Protein AF-A0A9R1PLP0-F1 (afdb_monomer_lite)

Foldseek 3Di:
DAPLDADDPDDPVRVVRDQWDWDWDDALPDTDDIDIDGNPDDPVSVVVNVVVHSVVNNVVNVVVVVVCVVDNDDDPPPDPPAQDPVLLVLLCVQCVVQLLVLLPDPDDPSSVVSLVVSLVVQLCCQAPVFDDDPVPPPDDDDDDDDDDDDDDDDDDDDDDDDDDDDPPPDPDPPDPPRPRDDSVNSNVSNVVSSVVSNVVVVCVVVVVVVVVVVVVVVPVVDPDDCPPPVVVVVVVVVVVPD

Organism: Triticum turgidum subsp. durum (NCBI:txid4567)

InterPro domains:
  IPR012162 Polyribonucleotide nucleotidyltransferase [PTHR11252] (1-205)
  IPR015847 Exoribonuclease, phosphorolytic domain 2 [PF03725] (2-54)
  IPR027408 PNPase/RNase PH domain superfamily [G3DSA:3.30.230.70] (1-75)
  IPR036345 Exoribonuclease, PH domain 2 superfamily [SSF55666] (2-76)
  IPR036456 Polyribonucleotide nucleotidyltransferase, RNA-binding domain superfamily [SSF46915] (84-143)

pLDDT: mean 73.57, std 23.42, range [30.56, 97.56]

Sequence (242 aa):
MINDHFVVNPTTEQMEDSELDLMMAGTDSAILMIEGFCDFLTEEKLLQAVETGQVAIREICKAIDVLVQTCGKKKMVEAINLPPAELYRHVEDISGHELVKALQIKEKIPRRKALSALEEKVIMILSEQGYVSKDELSGPIENLADIVEEEDEDEVIEDGEVDEGDVHIKPVSRKPHHQLFSEVDVKLVFKEVSSKYLRRRIVEVNVIARMLRYIYYSICWVGSFHLHIAFQFATSQFYSGL

Structure (mmCIF, N/CA/C/O backbone):
data_AF-A0A9R1PLP0-F1
#
_entry.id   AF-A0A9R1PLP0-F1
#
loop_
_atom_site.group_PDB
_atom_site.id
_atom_site.type_symbol
_atom_site.label_atom_id
_atom_site.label_alt_id
_atom_site.label_comp_id
_atom_site.label_asym_id
_atom_site.label_entity_id
_atom_site.label_seq_id
_atom_site.pdbx_PDB_ins_code
_atom_site.Cartn_x
_atom_site.Cartn_y
_atom_site.Cartn_z
_atom_site.occupancy
_atom_site.B_iso_or_equiv
_atom_site.auth_seq_id
_atom_site.auth_comp_id
_atom_site.auth_asym_id
_atom_site.auth_atom_id
_atom_site.pdbx_PDB_model_num
ATOM 1 N N . MET A 1 1 ? -9.632 0.232 22.404 1.00 91.00 1 MET A N 1
ATOM 2 C CA . MET A 1 1 ? -10.313 -0.898 23.074 1.00 91.00 1 MET A CA 1
ATOM 3 C C . MET A 1 1 ? -10.561 -0.469 24.502 1.00 91.00 1 MET A C 1
ATOM 5 O O . MET A 1 1 ? -9.609 -0.070 25.149 1.00 91.00 1 MET A O 1
ATOM 9 N N . ILE A 1 2 ? -11.810 -0.485 24.957 1.00 93.75 2 ILE A N 1
ATOM 10 C CA . ILE A 1 2 ? -12.205 0.050 26.267 1.00 93.75 2 ILE A CA 1
ATOM 11 C C . ILE A 1 2 ? -12.997 -1.047 26.965 1.00 93.75 2 ILE A C 1
ATOM 13 O O . ILE A 1 2 ? -13.955 -1.550 26.378 1.00 93.75 2 ILE A O 1
ATOM 17 N N . ASN A 1 3 ? -12.602 -1.442 28.177 1.00 91.06 3 ASN A N 1
ATOM 18 C CA . ASN A 1 3 ? -13.241 -2.535 28.925 1.00 91.06 3 ASN A CA 1
ATOM 19 C C . ASN A 1 3 ? -13.402 -3.827 28.091 1.00 91.06 3 ASN A C 1
ATOM 21 O O . ASN A 1 3 ? -14.492 -4.391 28.022 1.00 91.06 3 ASN A O 1
ATOM 25 N N . ASP A 1 4 ? -12.338 -4.266 27.405 1.00 90.56 4 ASP A N 1
ATOM 26 C CA . ASP A 1 4 ? -12.349 -5.438 26.506 1.00 90.56 4 ASP A CA 1
ATOM 27 C C . ASP A 1 4 ? -13.338 -5.358 25.324 1.00 90.56 4 ASP A C 1
ATOM 29 O O . ASP A 1 4 ? -13.709 -6.369 24.719 1.00 90.56 4 ASP A O 1
ATOM 33 N N . HIS A 1 5 ? -13.764 -4.151 24.944 1.00 93.56 5 HIS A N 1
ATOM 34 C CA . HIS A 1 5 ? -14.630 -3.929 23.789 1.00 93.56 5 HIS A CA 1
ATOM 35 C C . HIS A 1 5 ? -13.946 -3.082 22.713 1.00 93.56 5 HIS A C 1
ATOM 37 O O . HIS A 1 5 ? -13.321 -2.048 22.981 1.00 93.56 5 HIS A O 1
ATOM 43 N N . PHE A 1 6 ? -14.066 -3.529 21.460 1.00 95.56 6 PHE A N 1
ATOM 44 C CA . PHE A 1 6 ? -13.591 -2.791 20.295 1.00 95.56 6 PHE A CA 1
ATOM 45 C C . PHE A 1 6 ? -14.594 -1.695 19.938 1.00 95.56 6 PHE A C 1
ATOM 47 O O . PHE A 1 6 ? -15.759 -1.970 19.655 1.00 95.56 6 PHE A O 1
ATOM 54 N N . VAL A 1 7 ? -14.129 -0.448 19.947 1.00 96.12 7 VAL A N 1
ATOM 55 C CA . VAL A 1 7 ? -14.920 0.729 19.581 1.00 96.12 7 VAL A CA 1
ATOM 56 C C . VAL A 1 7 ? -14.369 1.267 18.268 1.00 96.12 7 VAL A C 1
ATOM 58 O O . VAL A 1 7 ? -13.182 1.568 18.173 1.00 96.12 7 VAL A O 1
ATOM 61 N N . VAL A 1 8 ? -15.224 1.353 17.248 1.00 95.88 8 VAL A N 1
ATOM 62 C CA . VAL A 1 8 ? -14.873 1.902 15.932 1.00 95.88 8 VAL A CA 1
ATOM 63 C C . VAL A 1 8 ? -15.070 3.414 15.955 1.00 95.88 8 VAL A C 1
ATOM 65 O O . VAL A 1 8 ? -16.126 3.879 16.374 1.00 95.88 8 VAL A O 1
ATOM 68 N N . ASN A 1 9 ? -14.080 4.161 15.457 1.00 95.44 9 ASN A N 1
ATOM 69 C CA . ASN A 1 9 ? -14.064 5.630 15.451 1.00 95.44 9 ASN A CA 1
ATOM 70 C C . ASN A 1 9 ? -14.401 6.236 16.834 1.00 95.44 9 ASN A C 1
ATOM 72 O O . ASN A 1 9 ? -15.377 6.984 16.946 1.00 95.44 9 ASN A O 1
ATOM 76 N N . PRO A 1 10 ? -13.635 5.889 17.889 1.00 96.31 10 PRO A N 1
ATOM 77 C CA . PRO A 1 10 ? -13.872 6.393 19.240 1.00 96.31 10 PRO A CA 1
ATOM 78 C C . PRO A 1 10 ? -13.718 7.918 19.315 1.00 96.31 10 PRO A C 1
ATOM 80 O O . PRO A 1 10 ? -12.978 8.531 18.543 1.00 96.31 10 PRO A O 1
ATOM 83 N N . THR A 1 11 ? -14.412 8.542 20.265 1.00 96.75 11 THR A N 1
ATOM 84 C CA . THR A 1 11 ? -14.234 9.967 20.580 1.00 96.75 11 THR A CA 1
ATOM 85 C C . THR A 1 11 ? -12.918 10.213 21.320 1.00 96.75 11 THR A C 1
ATOM 87 O O . THR A 1 11 ? -12.299 9.287 21.840 1.00 96.75 11 THR A O 1
ATOM 90 N N . THR A 1 12 ? -12.495 11.477 21.420 1.00 95.25 12 THR A N 1
ATOM 91 C CA . THR A 1 12 ? -11.293 11.845 22.186 1.00 95.25 12 THR A CA 1
ATOM 92 C C . THR A 1 12 ? -11.382 11.402 23.647 1.00 95.25 12 THR A C 1
ATOM 94 O O . THR A 1 12 ? -10.425 10.832 24.147 1.00 95.25 12 THR A O 1
ATOM 97 N N . GLU A 1 13 ? -12.539 11.573 24.293 1.00 95.50 13 GLU A N 1
ATOM 98 C CA . GLU A 1 13 ? -12.765 11.119 25.676 1.00 95.50 13 GLU A CA 1
ATOM 99 C C . GLU A 1 13 ? -12.653 9.591 25.800 1.00 95.50 13 GLU A C 1
ATOM 101 O O . GLU A 1 13 ? -12.020 9.080 26.711 1.00 95.50 13 GLU A O 1
ATOM 106 N N . GLN A 1 14 ? -13.206 8.843 24.841 1.00 95.19 14 GLN A N 1
ATOM 107 C CA . GLN A 1 14 ? -13.103 7.380 24.813 1.00 95.19 14 GLN A CA 1
ATOM 108 C C . GLN A 1 14 ? -11.662 6.891 24.617 1.00 95.19 14 GLN A C 1
ATOM 110 O O . GLN A 1 14 ? -11.302 5.817 25.093 1.00 95.19 14 GLN A O 1
ATOM 115 N N . MET A 1 15 ? -10.837 7.661 23.907 1.00 94.50 15 MET A N 1
ATOM 116 C CA . MET A 1 15 ? -9.436 7.319 23.680 1.00 94.50 15 MET A CA 1
ATOM 117 C C . MET A 1 15 ? -8.569 7.446 24.935 1.00 94.50 15 MET A C 1
ATOM 119 O O . MET A 1 15 ? -7.556 6.757 25.008 1.00 94.50 15 MET A O 1
ATOM 123 N N . GLU A 1 16 ? -8.961 8.258 25.923 1.00 93.50 16 GLU A N 1
ATOM 124 C CA . GLU A 1 16 ? -8.223 8.398 27.190 1.00 93.50 16 GLU A CA 1
ATOM 125 C C . GLU A 1 16 ? -8.211 7.093 28.003 1.00 93.50 16 GLU A C 1
ATOM 127 O O . GLU A 1 16 ? -7.204 6.771 28.629 1.00 93.50 16 GLU A O 1
ATOM 132 N N . ASP A 1 17 ? -9.291 6.311 27.918 1.00 94.06 17 ASP A N 1
ATOM 133 C CA . ASP A 1 17 ? -9.443 5.008 28.583 1.00 94.06 17 ASP A CA 1
ATOM 134 C C . ASP A 1 17 ? -9.118 3.818 27.653 1.00 94.06 17 ASP A C 1
ATOM 136 O O . ASP A 1 17 ? -9.439 2.664 27.955 1.00 94.06 17 ASP A O 1
ATOM 140 N N . SER A 1 18 ? -8.547 4.076 26.471 1.00 95.75 18 SER A N 1
ATOM 141 C CA . SER A 1 18 ? -8.345 3.056 25.444 1.00 95.75 18 SER A CA 1
ATOM 142 C C . SER A 1 18 ? -6.980 2.377 25.547 1.00 95.75 18 SER A C 1
ATOM 144 O O . SER A 1 18 ? -5.941 3.013 25.425 1.00 95.75 18 SER A O 1
ATOM 146 N N . GLU A 1 19 ? -6.976 1.047 25.612 1.00 95.81 19 GLU A N 1
ATOM 147 C CA . GLU A 1 19 ? -5.757 0.217 25.556 1.00 95.81 19 GLU A CA 1
ATOM 148 C C . GLU A 1 19 ? -5.253 -0.024 24.114 1.00 95.81 19 GLU A C 1
ATOM 150 O O . GLU A 1 19 ? -4.254 -0.711 23.889 1.00 95.81 19 GLU A O 1
ATOM 155 N N . LEU A 1 20 ? -5.974 0.488 23.109 1.00 96.31 20 LEU A N 1
ATOM 156 C CA . LEU A 1 20 ? -5.666 0.297 21.689 1.00 96.31 20 LEU A CA 1
ATOM 157 C C . LEU A 1 20 ? -6.019 1.542 20.881 1.00 96.31 20 LEU A C 1
ATOM 159 O O . LEU A 1 20 ? -7.198 1.892 20.781 1.00 96.31 20 LEU A O 1
ATOM 163 N N . ASP A 1 21 ? -5.009 2.123 20.244 1.00 96.38 21 ASP A N 1
ATOM 164 C CA . ASP A 1 21 ? -5.133 3.129 19.195 1.00 96.38 21 ASP A CA 1
ATOM 165 C C . ASP A 1 21 ? -4.718 2.499 17.864 1.00 96.38 21 ASP A C 1
ATOM 167 O O . ASP A 1 21 ? -3.559 2.127 17.682 1.00 96.38 21 ASP A O 1
ATOM 171 N N . LEU A 1 22 ? -5.673 2.307 16.955 1.00 95.81 22 LEU A N 1
ATOM 172 C CA . LEU A 1 22 ? -5.446 1.611 15.694 1.00 95.81 22 LEU A CA 1
ATOM 173 C C . LEU A 1 22 ? -6.123 2.353 14.546 1.00 95.81 22 LEU A C 1
ATOM 175 O O . LEU A 1 22 ? -7.349 2.406 14.448 1.00 95.81 22 LEU A O 1
ATOM 179 N N . MET A 1 23 ? -5.306 2.865 13.635 1.00 95.94 23 MET A N 1
ATOM 180 C CA . MET A 1 23 ? -5.724 3.454 12.377 1.00 95.94 23 MET A CA 1
ATOM 181 C C . MET A 1 23 ? -5.546 2.438 11.252 1.00 95.94 23 MET A C 1
ATOM 183 O O . MET A 1 23 ? -4.482 1.844 11.083 1.00 95.94 23 MET A O 1
ATOM 187 N N . MET A 1 24 ? -6.588 2.255 10.445 1.00 95.38 24 MET A N 1
ATOM 188 C CA . MET A 1 24 ? -6.574 1.313 9.331 1.00 95.38 24 MET A CA 1
ATOM 189 C C . MET A 1 24 ? -7.129 1.948 8.062 1.00 95.38 24 MET A C 1
ATOM 191 O O . MET A 1 24 ? -8.077 2.731 8.105 1.00 95.38 24 MET A O 1
ATOM 195 N N . ALA A 1 25 ? -6.566 1.567 6.918 1.00 95.56 25 ALA A N 1
ATOM 196 C CA . ALA A 1 25 ? -7.096 1.906 5.604 1.00 95.56 25 ALA A CA 1
ATOM 197 C C . ALA A 1 25 ? -7.106 0.671 4.702 1.00 95.56 25 ALA A C 1
ATOM 199 O O . ALA A 1 25 ? -6.195 -0.160 4.745 1.00 95.56 25 ALA A O 1
ATOM 200 N N . GLY A 1 26 ? -8.131 0.555 3.861 1.00 95.56 26 GLY A N 1
ATOM 201 C CA . GLY A 1 26 ? -8.351 -0.634 3.049 1.00 95.56 26 GLY A CA 1
ATOM 202 C C . GLY A 1 26 ? -9.382 -0.438 1.945 1.00 95.56 26 GLY A C 1
ATOM 203 O O . GLY A 1 26 ? -9.976 0.629 1.798 1.00 95.56 26 GLY A O 1
ATOM 204 N N . THR A 1 27 ? -9.576 -1.496 1.169 1.00 95.00 27 THR A N 1
ATOM 205 C CA . THR A 1 27 ? -10.712 -1.687 0.266 1.00 95.00 27 THR A CA 1
ATOM 206 C C . THR A 1 27 ? -11.782 -2.544 0.951 1.00 95.00 27 THR A C 1
ATOM 208 O O . THR A 1 27 ? -11.618 -2.999 2.084 1.00 95.00 27 THR A O 1
ATOM 211 N N . ASP A 1 28 ? -12.873 -2.836 0.244 1.00 93.25 28 ASP A N 1
ATOM 212 C CA . ASP A 1 28 ? -13.923 -3.763 0.689 1.00 93.25 28 ASP A CA 1
ATOM 213 C C . ASP A 1 28 ? -13.414 -5.183 1.034 1.00 93.25 28 ASP A C 1
ATOM 215 O O . ASP A 1 28 ? -14.031 -5.919 1.820 1.00 93.25 28 ASP A O 1
ATOM 219 N N . SER A 1 29 ? -12.275 -5.553 0.451 1.00 92.12 29 SER A N 1
ATOM 220 C CA . SER A 1 29 ? -11.732 -6.906 0.376 1.00 92.12 29 SER A CA 1
ATOM 221 C C . SER A 1 29 ? -10.337 -7.042 0.979 1.00 92.12 29 SER A C 1
ATOM 223 O O . SER A 1 29 ? -9.973 -8.151 1.365 1.00 92.12 29 SER A O 1
ATOM 225 N N . ALA A 1 30 ? -9.564 -5.959 1.089 1.00 93.50 30 ALA A N 1
ATOM 226 C CA . ALA A 1 30 ? -8.183 -6.019 1.552 1.00 93.50 30 ALA A CA 1
ATOM 227 C C . ALA A 1 30 ? -7.805 -4.833 2.442 1.00 93.50 30 ALA A C 1
ATOM 229 O O . ALA A 1 30 ? -8.172 -3.690 2.176 1.00 93.50 30 ALA A O 1
ATOM 230 N N . ILE A 1 31 ? -6.986 -5.107 3.453 1.00 94.00 31 ILE A N 1
ATOM 231 C CA . ILE A 1 31 ? -6.337 -4.072 4.258 1.00 94.00 31 ILE A CA 1
ATOM 232 C C . ILE A 1 31 ? -5.085 -3.604 3.515 1.00 94.00 31 ILE A C 1
ATOM 234 O O . ILE A 1 31 ? -4.296 -4.421 3.041 1.00 94.00 31 ILE A O 1
ATOM 238 N N . LEU A 1 32 ? -4.910 -2.289 3.410 1.00 94.69 32 LEU A N 1
ATOM 239 C CA . LEU A 1 32 ? -3.787 -1.661 2.711 1.00 94.69 32 LEU A CA 1
ATOM 240 C C . LEU A 1 32 ? -2.768 -1.051 3.678 1.00 94.69 32 LEU A C 1
ATOM 242 O O . LEU A 1 32 ? -1.575 -1.055 3.384 1.00 94.69 32 LEU A O 1
ATOM 246 N N . MET A 1 33 ? -3.226 -0.522 4.813 1.00 95.81 33 MET A N 1
ATOM 247 C CA . MET A 1 33 ? -2.384 0.133 5.812 1.00 95.81 33 MET A CA 1
ATOM 248 C C . MET A 1 33 ? -2.959 -0.074 7.213 1.00 95.81 33 MET A C 1
ATOM 250 O O . MET A 1 33 ? -4.179 -0.056 7.393 1.00 95.81 33 MET A O 1
ATOM 254 N N . ILE A 1 34 ? -2.063 -0.270 8.178 1.00 95.19 34 ILE A N 1
ATOM 255 C CA . ILE A 1 34 ? -2.349 -0.313 9.609 1.00 95.19 34 ILE A CA 1
ATOM 256 C C . ILE A 1 34 ? -1.244 0.485 10.305 1.00 95.19 34 ILE A C 1
ATOM 258 O O . ILE A 1 34 ? -0.069 0.227 10.050 1.00 95.19 34 ILE A O 1
ATOM 262 N N . GLU A 1 35 ? -1.622 1.413 11.174 1.00 95.12 35 GLU A N 1
ATOM 263 C CA . GLU A 1 35 ? -0.731 2.181 12.045 1.00 95.12 35 GLU A CA 1
ATOM 264 C C . GLU A 1 35 ? -1.374 2.241 13.431 1.00 95.12 35 GLU A C 1
ATOM 266 O O . GLU A 1 35 ? -2.591 2.387 13.533 1.00 95.12 35 GLU A O 1
ATOM 271 N N . GLY A 1 36 ? -0.601 2.119 14.505 1.00 92.44 36 GLY A N 1
ATOM 272 C CA . GLY A 1 36 ? -1.192 2.171 15.836 1.00 92.44 36 GLY A CA 1
ATOM 273 C C . GLY A 1 36 ? -0.245 1.843 16.976 1.00 92.44 36 GLY A C 1
ATOM 274 O O . GLY A 1 36 ? 0.897 1.428 16.776 1.00 92.44 36 GLY A O 1
ATOM 275 N N . PHE A 1 37 ? -0.769 2.010 18.184 1.00 92.75 37 PHE A N 1
ATOM 276 C CA . PHE A 1 37 ? -0.136 1.653 19.444 1.00 92.75 37 PHE A CA 1
ATOM 277 C C . PHE A 1 37 ? -1.121 0.864 20.315 1.00 92.75 37 PHE A C 1
ATOM 279 O O . PHE A 1 37 ? -2.333 1.074 20.266 1.00 92.75 37 PHE A O 1
ATOM 286 N N . CYS A 1 38 ? -0.607 -0.056 21.126 1.00 94.38 38 CYS A N 1
ATOM 287 C CA . CYS A 1 38 ? -1.415 -0.827 22.062 1.00 94.38 38 CYS A CA 1
ATOM 288 C C . CYS A 1 38 ? -0.656 -1.100 23.359 1.00 94.38 38 CYS A C 1
ATOM 290 O O . CYS A 1 38 ? 0.556 -1.335 23.331 1.00 94.38 38 CYS A O 1
ATOM 292 N N . ASP A 1 39 ? -1.382 -1.178 24.470 1.00 93.06 39 ASP A N 1
ATOM 293 C CA . ASP A 1 39 ? -0.815 -1.526 25.773 1.00 93.06 39 ASP A CA 1
ATOM 294 C C . ASP A 1 39 ? -0.740 -3.049 25.952 1.00 93.06 39 ASP A C 1
ATOM 296 O O . ASP A 1 39 ? -1.643 -3.691 26.480 1.00 93.06 39 ASP A O 1
ATOM 300 N N . PHE A 1 40 ? 0.362 -3.644 25.475 1.00 92.31 40 PHE A N 1
ATOM 301 C CA . PHE A 1 40 ? 0.713 -5.064 25.667 1.00 92.31 40 PHE A CA 1
ATOM 302 C C . PHE A 1 40 ? -0.429 -6.064 25.389 1.00 92.31 40 PHE A C 1
ATOM 304 O O . PHE A 1 40 ? -0.591 -7.065 26.092 1.00 92.31 40 PHE A O 1
ATOM 311 N N . LEU A 1 41 ? -1.210 -5.820 24.335 1.00 93.19 41 LEU A N 1
ATOM 312 C CA . LEU A 1 41 ? -2.286 -6.720 23.922 1.00 93.19 41 LEU A CA 1
ATOM 313 C C . LEU A 1 41 ? -1.746 -8.020 23.315 1.00 93.19 41 LEU A C 1
ATOM 315 O O . LEU A 1 41 ? -0.667 -8.052 22.720 1.00 93.19 41 LEU A O 1
ATOM 319 N N . THR A 1 42 ? -2.517 -9.104 23.444 1.00 95.44 42 THR A N 1
ATOM 320 C CA . THR A 1 42 ? -2.174 -10.380 22.802 1.00 95.44 42 THR A CA 1
ATOM 321 C C . THR A 1 42 ? -2.371 -10.302 21.287 1.00 95.44 42 THR A C 1
ATOM 323 O O . THR A 1 42 ? -3.160 -9.494 20.786 1.00 95.44 42 THR A O 1
ATOM 326 N N . GLU A 1 43 ? -1.675 -11.167 20.546 1.00 94.19 43 GLU A N 1
ATOM 327 C CA . GLU A 1 43 ? -1.791 -11.240 19.085 1.00 94.19 43 GLU A CA 1
ATOM 328 C C . GLU A 1 43 ? -3.235 -11.531 18.649 1.00 94.19 43 GLU A C 1
ATOM 330 O O . GLU A 1 43 ? -3.728 -10.936 17.693 1.00 94.19 43 GLU A O 1
ATOM 335 N N . GLU A 1 44 ? -3.958 -12.368 19.399 1.00 95.31 44 GLU A N 1
ATOM 336 C CA . GLU A 1 44 ? -5.357 -12.692 19.119 1.00 95.31 44 GLU A CA 1
ATOM 337 C C . GLU A 1 44 ? -6.268 -11.465 19.244 1.00 95.31 44 GLU A C 1
ATOM 339 O O . GLU A 1 44 ? -7.128 -11.256 18.387 1.00 95.31 44 GLU A O 1
ATOM 344 N N . LYS A 1 45 ? -6.072 -10.624 20.271 1.00 94.25 45 LYS A N 1
ATOM 345 C CA . LYS A 1 45 ? -6.849 -9.385 20.438 1.00 94.25 45 LYS A CA 1
ATOM 346 C C . LYS A 1 45 ? -6.562 -8.389 19.316 1.00 94.25 45 LYS A C 1
ATOM 348 O O . LYS A 1 45 ? -7.487 -7.756 18.811 1.00 94.25 45 LYS A O 1
ATOM 353 N N . LEU A 1 46 ? -5.301 -8.266 18.899 1.00 94.69 46 LEU A N 1
ATOM 354 C CA . LEU A 1 46 ? -4.931 -7.413 17.767 1.00 94.69 46 LEU A CA 1
ATOM 355 C C . LEU A 1 46 ? -5.560 -7.908 16.461 1.00 94.69 46 LEU A C 1
ATOM 357 O O . LEU A 1 46 ? -6.100 -7.103 15.706 1.00 94.69 46 LEU A O 1
ATOM 361 N N . LEU A 1 47 ? -5.561 -9.220 16.214 1.00 95.50 47 LEU A N 1
ATOM 362 C CA . LEU A 1 47 ? -6.195 -9.792 15.027 1.00 95.50 47 LEU A CA 1
ATOM 363 C C . LEU A 1 47 ? -7.708 -9.522 15.008 1.00 95.50 47 LEU A C 1
ATOM 365 O O . LEU A 1 47 ? -8.240 -9.085 13.991 1.00 95.50 47 LEU A O 1
ATOM 369 N N . GLN A 1 48 ? -8.387 -9.687 16.145 1.00 95.94 48 GLN A N 1
ATOM 370 C CA . GLN A 1 48 ? -9.812 -9.363 16.280 1.00 95.94 48 GLN A CA 1
ATOM 371 C C . GLN A 1 48 ? -10.105 -7.871 16.067 1.00 95.94 48 GLN A C 1
ATOM 373 O O . GLN A 1 48 ? -11.112 -7.517 15.445 1.00 95.94 48 GLN A O 1
ATOM 378 N N . ALA A 1 49 ? -9.228 -6.983 16.545 1.00 96.00 49 ALA A N 1
ATOM 379 C CA . ALA A 1 49 ? -9.349 -5.549 16.295 1.00 96.00 49 ALA A CA 1
ATOM 380 C C . ALA A 1 49 ? -9.258 -5.234 14.796 1.00 96.00 49 ALA A C 1
ATOM 382 O O . ALA A 1 49 ? -10.067 -4.472 14.268 1.00 96.00 49 ALA A O 1
ATOM 383 N N . VAL A 1 50 ? -8.309 -5.870 14.106 1.00 96.31 50 VAL A N 1
A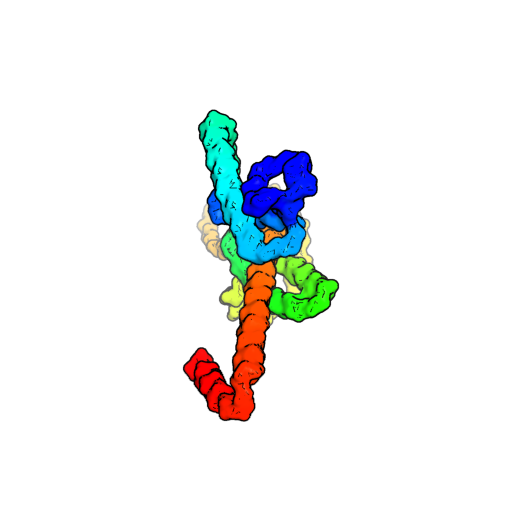TOM 384 C CA . VAL A 1 50 ? -8.110 -5.735 12.660 1.00 96.31 50 VAL A CA 1
ATOM 385 C C . VAL A 1 50 ? -9.322 -6.251 11.879 1.00 96.31 50 VAL A C 1
ATOM 387 O O . VAL A 1 50 ? -9.794 -5.588 10.955 1.00 96.31 50 VAL A O 1
ATOM 390 N N . GLU A 1 51 ? -9.885 -7.395 12.268 1.00 95.56 51 GLU A N 1
ATOM 391 C CA . GLU A 1 51 ? -11.113 -7.929 11.667 1.00 95.56 51 GLU A CA 1
ATOM 392 C C . GLU A 1 51 ? -12.303 -6.980 11.861 1.00 95.56 51 GLU A C 1
ATOM 394 O O . GLU A 1 51 ? -13.025 -6.683 10.905 1.00 95.56 51 GLU A O 1
ATOM 399 N N . THR A 1 52 ? -12.465 -6.443 13.074 1.00 96.12 52 THR A N 1
ATOM 400 C CA . THR A 1 52 ? -13.513 -5.464 13.402 1.00 96.12 52 THR A CA 1
ATOM 401 C C . THR A 1 52 ? -13.357 -4.188 12.571 1.00 96.12 52 THR A C 1
ATOM 403 O O . THR A 1 52 ? -14.326 -3.699 11.985 1.00 96.12 52 THR A O 1
ATOM 406 N N . GLY A 1 53 ? -12.127 -3.680 12.443 1.00 96.44 53 GLY A N 1
ATOM 407 C CA . GLY A 1 53 ? -11.808 -2.527 11.602 1.00 96.44 53 GLY A CA 1
ATOM 408 C C . GLY A 1 53 ? -12.119 -2.767 10.123 1.00 96.44 53 GLY A C 1
ATOM 409 O O . GLY A 1 53 ? -12.713 -1.909 9.470 1.00 96.44 53 GLY A O 1
ATOM 410 N N . GLN A 1 54 ? -11.810 -3.955 9.591 1.00 96.69 54 GLN A N 1
ATOM 411 C CA . GLN A 1 54 ? -12.100 -4.298 8.194 1.00 96.69 54 GLN A CA 1
ATOM 412 C C . GLN A 1 54 ? -13.607 -4.360 7.899 1.00 96.69 54 GLN A C 1
ATOM 414 O O . GLN A 1 54 ? -14.034 -4.000 6.798 1.00 96.69 54 GLN A O 1
ATOM 419 N N . VAL A 1 55 ? -14.431 -4.788 8.863 1.00 97.12 55 VAL A N 1
ATOM 420 C CA . VAL A 1 55 ? -15.897 -4.737 8.727 1.00 97.12 55 VAL A CA 1
ATOM 421 C C . VAL A 1 55 ? -16.369 -3.289 8.580 1.00 97.12 55 VAL A C 1
ATOM 423 O O . VAL A 1 55 ? -17.104 -2.991 7.638 1.00 97.12 55 VAL A O 1
ATOM 426 N N . ALA A 1 56 ? -15.885 -2.382 9.432 1.00 96.81 56 ALA A N 1
ATOM 427 C CA . ALA A 1 56 ? -16.229 -0.963 9.360 1.00 96.81 56 ALA A CA 1
ATOM 428 C C . ALA A 1 56 ? -15.750 -0.298 8.056 1.00 96.81 56 ALA A C 1
ATOM 430 O O . ALA A 1 56 ? -16.510 0.427 7.412 1.00 96.81 56 ALA A O 1
ATOM 431 N N . ILE A 1 57 ? -14.522 -0.592 7.609 1.00 97.56 57 ILE A N 1
ATOM 432 C CA . ILE A 1 57 ? -13.993 -0.114 6.318 1.00 97.56 57 ILE A CA 1
ATOM 433 C C . ILE A 1 57 ? -14.916 -0.539 5.175 1.00 97.56 57 ILE A C 1
ATOM 435 O O . ILE A 1 57 ? -15.263 0.277 4.321 1.00 97.56 57 ILE A O 1
ATOM 439 N N . ARG A 1 58 ? -15.376 -1.795 5.172 1.00 97.38 58 ARG A N 1
ATOM 440 C CA . ARG A 1 58 ? -16.286 -2.303 4.140 1.00 97.38 58 ARG A CA 1
ATOM 441 C C . ARG A 1 58 ? -17.616 -1.549 4.116 1.00 97.38 58 ARG A C 1
ATOM 443 O O . ARG A 1 58 ? -18.156 -1.319 3.036 1.00 97.38 58 ARG A O 1
ATOM 450 N N . GLU A 1 59 ? -18.158 -1.179 5.271 1.00 96.81 59 GLU A N 1
ATOM 451 C CA . GLU A 1 59 ? -19.381 -0.372 5.350 1.00 96.81 59 GLU A CA 1
ATOM 452 C C . GLU A 1 59 ? -19.168 1.041 4.800 1.00 96.81 59 GLU A C 1
ATOM 454 O O . GLU A 1 59 ? -19.982 1.516 4.006 1.00 96.81 59 GLU A O 1
ATOM 459 N N . ILE A 1 60 ? -18.038 1.670 5.133 1.00 96.75 60 ILE A N 1
ATOM 460 C CA . ILE A 1 60 ? -17.653 2.981 4.597 1.00 96.75 60 ILE A CA 1
ATOM 461 C C . ILE A 1 60 ? -17.498 2.919 3.072 1.00 96.75 60 ILE A C 1
ATOM 463 O O . ILE A 1 60 ? -18.059 3.760 2.370 1.00 96.75 60 ILE A O 1
ATOM 467 N N . CYS A 1 61 ? -16.806 1.907 2.536 1.00 97.19 61 CYS A N 1
ATOM 468 C CA . CYS A 1 61 ? -16.666 1.714 1.090 1.00 97.19 61 CYS A CA 1
ATOM 469 C C . CYS A 1 61 ? -18.031 1.603 0.399 1.00 97.19 61 CYS A C 1
ATOM 471 O O . CYS A 1 61 ? -18.280 2.310 -0.574 1.00 97.19 61 CYS A O 1
ATOM 473 N N . LYS A 1 62 ? -18.951 0.795 0.944 1.00 96.81 62 LYS A N 1
ATOM 474 C CA . LYS A 1 62 ? -20.315 0.662 0.405 1.00 96.81 62 LYS A CA 1
ATOM 475 C C . LYS A 1 62 ? -21.079 1.986 0.424 1.00 96.81 62 LYS A C 1
ATOM 477 O O . LYS A 1 62 ? -21.771 2.303 -0.540 1.00 96.81 62 LYS A O 1
ATOM 482 N N . ALA A 1 63 ? -20.964 2.763 1.501 1.00 96.62 63 ALA A N 1
ATOM 483 C CA . ALA A 1 63 ? -21.602 4.074 1.590 1.00 96.62 63 ALA A CA 1
ATOM 484 C C . ALA A 1 63 ? -21.043 5.050 0.538 1.00 96.62 63 ALA A C 1
ATOM 486 O O . ALA A 1 63 ? -21.804 5.774 -0.106 1.00 96.62 63 ALA A O 1
ATOM 487 N N . ILE A 1 64 ? -19.725 5.030 0.313 1.00 96.12 64 ILE A N 1
ATOM 488 C CA . ILE A 1 64 ? -19.071 5.812 -0.743 1.00 96.12 64 ILE A CA 1
ATOM 489 C C . ILE A 1 64 ? -19.556 5.366 -2.128 1.00 96.12 64 ILE A C 1
ATOM 491 O O . ILE A 1 64 ? -19.858 6.218 -2.960 1.00 96.12 64 ILE A O 1
ATOM 495 N N . ASP A 1 65 ? -19.703 4.064 -2.378 1.00 95.38 65 ASP A N 1
ATOM 496 C CA . ASP A 1 65 ? -20.214 3.556 -3.657 1.00 95.38 65 ASP A CA 1
ATOM 497 C C . ASP A 1 65 ? -21.647 4.032 -3.938 1.00 95.38 65 ASP A C 1
ATOM 499 O O . ASP A 1 65 ? -21.953 4.447 -5.058 1.00 95.38 65 ASP A O 1
ATOM 503 N N . VAL A 1 66 ? -22.517 4.055 -2.922 1.00 96.69 66 VAL A N 1
ATOM 504 C CA . VAL A 1 66 ? -23.877 4.616 -3.034 1.00 96.69 66 VAL A CA 1
ATOM 505 C C . VAL A 1 66 ? -23.836 6.113 -3.368 1.00 96.69 66 VAL A C 1
ATOM 507 O O . VAL A 1 66 ? -24.599 6.588 -4.215 1.00 96.69 66 VAL A O 1
ATOM 510 N N . LEU A 1 67 ? -22.919 6.870 -2.760 1.00 96.25 67 LEU A N 1
ATOM 511 C CA . LEU A 1 67 ? -22.725 8.287 -3.084 1.00 96.25 67 LEU A CA 1
ATOM 512 C C . LEU A 1 67 ? -22.238 8.479 -4.524 1.00 96.25 67 LEU A C 1
ATOM 514 O O . LEU A 1 67 ? -22.760 9.332 -5.241 1.00 96.25 67 LEU A O 1
ATOM 518 N N . VAL A 1 68 ? -21.295 7.655 -4.984 1.00 95.44 68 VAL A N 1
ATOM 519 C CA . VAL A 1 68 ? -20.808 7.678 -6.370 1.00 95.44 68 VAL A CA 1
ATOM 520 C C . VAL A 1 68 ? -21.935 7.359 -7.356 1.00 95.44 68 VAL A C 1
ATOM 522 O O . VAL A 1 68 ? -22.012 7.992 -8.406 1.00 95.44 68 VAL A O 1
ATOM 525 N N . GLN A 1 69 ? -22.846 6.443 -7.026 1.00 94.38 69 GLN A N 1
ATOM 526 C CA . GLN A 1 69 ? -24.027 6.173 -7.855 1.00 94.38 69 GLN A CA 1
ATOM 527 C C . GLN A 1 69 ? -25.004 7.356 -7.893 1.00 94.38 69 GLN A C 1
ATOM 529 O O . GLN A 1 69 ? -25.633 7.598 -8.920 1.00 94.38 69 GLN A O 1
ATOM 534 N N . THR A 1 70 ? -25.117 8.104 -6.794 1.00 95.12 70 THR A N 1
ATOM 535 C CA . THR A 1 70 ? -26.065 9.221 -6.672 1.00 95.12 70 THR A CA 1
ATOM 536 C C . THR A 1 70 ? -25.563 10.492 -7.359 1.00 95.12 70 THR A C 1
ATOM 538 O O . THR A 1 70 ? -26.335 11.188 -8.016 1.00 95.12 70 THR A O 1
ATOM 541 N N . CYS A 1 71 ? -24.280 10.829 -7.202 1.00 94.69 71 CYS A N 1
ATOM 542 C CA . CYS A 1 71 ? -23.726 12.106 -7.667 1.00 94.69 71 CYS A CA 1
ATOM 543 C C . CYS A 1 71 ? -22.266 12.030 -8.150 1.00 94.69 71 CYS A C 1
ATOM 545 O O . CYS A 1 71 ? -21.589 13.054 -8.272 1.00 94.69 71 CYS A O 1
ATOM 547 N N . GLY A 1 72 ? -21.758 10.830 -8.435 1.00 90.81 72 GLY A N 1
ATOM 548 C CA . GLY A 1 72 ? -20.389 10.627 -8.897 1.00 90.81 72 GLY A CA 1
ATOM 549 C C . GLY A 1 72 ? -20.129 11.218 -10.282 1.00 90.81 72 GLY A C 1
ATOM 550 O O . GLY A 1 72 ? -20.936 11.111 -11.206 1.00 90.81 72 GLY A O 1
ATOM 551 N N . LYS A 1 73 ? -18.948 11.818 -10.454 1.00 92.38 73 LYS A N 1
ATOM 552 C CA . LYS A 1 73 ? -18.455 12.233 -11.774 1.00 92.38 73 LYS A CA 1
ATOM 553 C C . LYS A 1 73 ? -18.006 11.009 -12.574 1.00 92.38 73 LYS A C 1
ATOM 555 O O . LYS A 1 73 ? -17.522 10.028 -12.009 1.00 92.38 73 LYS A O 1
ATOM 560 N N . LYS A 1 74 ? -18.112 11.088 -13.905 1.00 88.81 74 LYS A N 1
ATOM 561 C CA . LYS A 1 74 ? -17.598 10.048 -14.806 1.00 88.81 74 LYS A CA 1
ATOM 562 C C . LYS A 1 74 ? -16.104 9.839 -14.542 1.00 88.81 74 LYS A C 1
ATOM 564 O O . LYS A 1 74 ? -15.332 10.796 -14.598 1.00 88.81 74 LYS A O 1
ATOM 569 N N . LYS A 1 75 ? -15.702 8.594 -14.260 1.00 86.38 75 LYS A N 1
ATOM 570 C CA . LYS A 1 75 ? -14.285 8.239 -14.118 1.00 86.38 75 LYS A CA 1
ATOM 571 C C . LYS A 1 75 ? -13.562 8.534 -15.434 1.00 86.38 75 LYS A C 1
ATOM 573 O O . LYS A 1 75 ? -14.048 8.164 -16.503 1.00 86.38 75 LYS A O 1
ATOM 578 N N . MET A 1 76 ? -12.412 9.192 -15.347 1.00 83.50 76 MET A N 1
ATOM 579 C CA . MET A 1 76 ? -11.522 9.374 -16.487 1.00 83.50 76 MET A CA 1
ATOM 580 C C . MET A 1 76 ? -10.791 8.050 -16.716 1.00 83.50 76 MET A C 1
ATOM 582 O O . MET A 1 76 ? -9.945 7.656 -15.921 1.00 83.50 76 MET A O 1
ATOM 586 N N . VAL A 1 77 ? -11.206 7.334 -17.757 1.00 76.25 77 VAL A N 1
ATOM 587 C CA . VAL A 1 77 ? -10.618 6.058 -18.201 1.00 76.25 77 VAL A CA 1
ATOM 588 C C . VAL A 1 77 ? -9.746 6.238 -19.441 1.00 76.25 77 VAL A C 1
ATOM 590 O O . VAL A 1 77 ? -9.331 5.246 -20.032 1.00 76.25 77 VAL A O 1
ATOM 593 N N . GLU A 1 78 ? -9.497 7.486 -19.858 1.00 73.75 78 GLU A N 1
ATOM 594 C CA . GLU A 1 78 ? -8.594 7.767 -20.974 1.00 73.75 78 GLU A CA 1
ATOM 595 C C . GLU A 1 78 ? -7.278 7.028 -20.754 1.00 73.75 78 GLU A C 1
ATOM 597 O O . GLU A 1 78 ? -6.731 7.019 -19.648 1.00 73.75 78 GLU A O 1
ATOM 602 N N . ALA A 1 79 ? -6.893 6.292 -21.796 1.00 62.34 79 ALA A N 1
ATOM 603 C CA . ALA A 1 79 ? -5.993 5.162 -21.712 1.00 62.34 79 ALA A CA 1
ATOM 604 C C . ALA A 1 79 ? -4.705 5.562 -20.998 1.00 62.34 79 ALA A C 1
ATOM 606 O O . ALA A 1 79 ? -3.957 6.417 -21.469 1.00 62.34 79 ALA A O 1
ATOM 607 N N . ILE A 1 80 ? -4.442 4.911 -19.866 1.00 67.69 80 ILE A N 1
ATOM 608 C CA . ILE A 1 80 ? -3.091 4.855 -19.322 1.00 67.69 80 ILE A CA 1
ATOM 609 C C . ILE A 1 80 ? -2.233 4.324 -20.470 1.00 67.69 80 ILE A C 1
ATOM 611 O O . ILE A 1 80 ? -2.416 3.178 -20.887 1.00 67.69 80 ILE A O 1
ATOM 615 N N . ASN A 1 81 ? -1.375 5.175 -21.032 1.00 74.31 81 ASN A N 1
ATOM 616 C CA . ASN A 1 81 ? -0.473 4.766 -22.094 1.00 74.31 81 ASN A CA 1
ATOM 617 C C . ASN A 1 81 ? 0.579 3.865 -21.454 1.00 74.31 81 ASN A C 1
ATOM 619 O O . ASN A 1 81 ? 1.517 4.340 -20.816 1.00 74.31 81 ASN A O 1
ATOM 623 N N . LEU A 1 82 ? 0.333 2.560 -21.508 1.00 79.88 82 LEU A N 1
ATOM 624 C CA . LEU A 1 82 ? 1.264 1.579 -20.988 1.00 79.88 82 LEU A CA 1
ATOM 625 C C . LEU A 1 82 ? 2.398 1.400 -21.997 1.00 79.88 82 LEU A C 1
ATOM 627 O O . LEU A 1 82 ? 2.131 1.361 -23.202 1.00 79.88 82 LEU A O 1
ATOM 631 N N . PRO A 1 83 ? 3.643 1.240 -21.525 1.00 85.38 83 PRO A N 1
ATOM 632 C CA . PRO A 1 83 ? 4.742 0.918 -22.412 1.00 85.38 83 PRO A CA 1
ATOM 633 C C . PRO A 1 83 ? 4.452 -0.363 -23.212 1.00 85.38 83 PRO A C 1
ATOM 635 O O . PRO A 1 83 ? 3.835 -1.298 -22.685 1.00 85.38 83 PRO A O 1
ATOM 638 N N . PRO A 1 84 ? 4.898 -0.446 -24.476 1.00 87.06 84 PRO A N 1
ATOM 639 C CA . PRO A 1 84 ? 4.672 -1.621 -25.308 1.00 87.06 84 PRO A CA 1
ATOM 640 C C . PRO A 1 84 ? 5.336 -2.862 -24.698 1.00 87.06 84 PRO A C 1
ATOM 642 O O . PRO A 1 84 ? 6.442 -2.799 -24.164 1.00 87.06 84 PRO A O 1
ATOM 645 N N . ALA A 1 85 ? 4.684 -4.022 -24.813 1.00 87.31 85 ALA A N 1
ATOM 646 C CA . ALA A 1 85 ? 5.169 -5.276 -24.225 1.00 87.31 85 ALA A CA 1
ATOM 647 C C . ALA A 1 85 ? 6.565 -5.700 -24.732 1.00 87.31 85 ALA A C 1
ATOM 649 O O . ALA A 1 85 ? 7.297 -6.392 -24.026 1.00 87.31 85 ALA A O 1
ATOM 650 N N . GLU A 1 86 ? 6.942 -5.279 -25.940 1.00 88.25 86 GLU A N 1
ATOM 651 C CA . GLU A 1 86 ? 8.258 -5.536 -26.539 1.00 88.25 86 GLU A CA 1
ATOM 652 C C . GLU A 1 86 ? 9.382 -4.838 -25.763 1.00 88.25 86 GLU A C 1
ATOM 654 O O . GLU A 1 86 ? 10.415 -5.453 -25.496 1.00 88.25 86 GLU A O 1
ATOM 659 N N . LEU A 1 87 ? 9.138 -3.618 -25.268 1.00 88.25 87 LEU A N 1
ATOM 660 C CA . LEU A 1 87 ? 10.108 -2.868 -24.469 1.00 88.25 87 LEU A CA 1
ATOM 661 C C . LEU A 1 87 ? 10.498 -3.622 -23.191 1.00 88.25 87 LEU A C 1
ATOM 663 O O . LEU A 1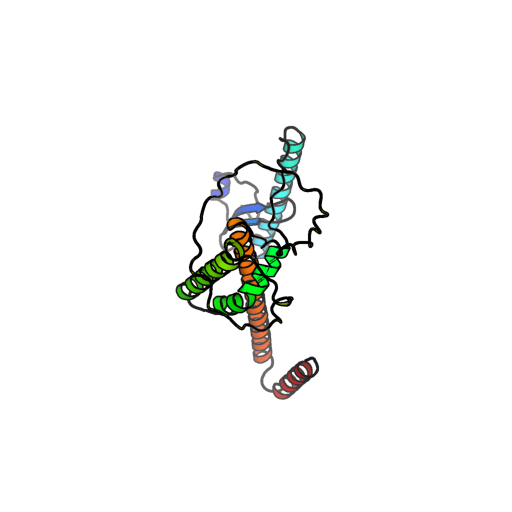 87 ? 11.668 -3.645 -22.815 1.00 88.25 87 LEU A O 1
ATOM 667 N N . TYR A 1 88 ? 9.546 -4.305 -22.552 1.00 89.88 88 TYR A N 1
ATOM 668 C CA . TYR A 1 88 ? 9.826 -5.142 -21.382 1.00 89.88 88 TYR A CA 1
ATOM 669 C C . TYR A 1 88 ? 10.809 -6.272 -21.694 1.00 89.88 88 TYR A C 1
ATOM 671 O O . TYR A 1 88 ? 11.706 -6.531 -20.891 1.00 89.88 88 TYR A O 1
ATOM 679 N N . ARG A 1 89 ? 10.671 -6.920 -22.857 1.00 89.88 89 ARG A N 1
ATOM 680 C CA . ARG A 1 89 ? 11.584 -7.990 -23.286 1.00 89.88 89 ARG A CA 1
ATOM 681 C C . ARG A 1 89 ? 12.973 -7.434 -23.568 1.00 89.88 89 ARG A C 1
ATOM 683 O O . ARG A 1 89 ? 13.943 -7.931 -23.012 1.00 89.88 89 ARG A O 1
ATOM 690 N N . HIS A 1 90 ? 13.059 -6.345 -24.330 1.00 88.94 90 HIS A N 1
ATOM 691 C CA . HIS A 1 90 ? 14.337 -5.713 -24.661 1.00 88.94 90 HIS A CA 1
ATOM 692 C C . HIS A 1 90 ? 15.102 -5.255 -23.416 1.00 88.94 90 HIS A C 1
ATOM 694 O O . HIS A 1 90 ? 16.304 -5.495 -23.298 1.00 88.94 90 HIS A O 1
ATOM 700 N N . VAL A 1 91 ? 14.408 -4.656 -22.445 1.00 89.75 91 VAL A N 1
ATOM 701 C CA . VAL A 1 91 ? 15.014 -4.265 -21.167 1.00 89.75 91 VAL A CA 1
ATOM 702 C C . VAL A 1 91 ? 15.492 -5.488 -20.380 1.00 89.75 91 VAL A C 1
ATOM 704 O O . VAL A 1 91 ? 16.600 -5.455 -19.836 1.00 89.75 91 VAL A O 1
ATOM 707 N N . GLU A 1 92 ? 14.708 -6.570 -20.316 1.00 90.81 92 GLU A N 1
ATOM 708 C CA . GLU A 1 92 ? 15.123 -7.819 -19.658 1.00 90.81 92 GLU A CA 1
ATOM 709 C C . GLU A 1 92 ? 16.357 -8.444 -20.335 1.00 90.81 92 GLU A C 1
ATOM 711 O O . GLU A 1 92 ? 17.293 -8.836 -19.633 1.00 90.81 92 GLU A O 1
ATOM 716 N N . ASP A 1 93 ? 16.422 -8.449 -21.667 1.00 89.88 93 ASP A N 1
ATOM 717 C CA . ASP A 1 93 ? 17.538 -9.014 -22.435 1.00 89.88 93 ASP A CA 1
ATOM 718 C C . ASP A 1 93 ? 18.843 -8.224 -22.266 1.00 89.88 93 ASP A C 1
ATOM 720 O O . ASP A 1 93 ? 19.925 -8.811 -22.159 1.00 89.88 93 ASP A O 1
ATOM 724 N N . ILE A 1 94 ? 18.759 -6.891 -22.219 1.00 88.69 94 ILE A N 1
ATOM 725 C CA . ILE A 1 94 ? 19.930 -6.020 -22.040 1.00 88.69 94 ILE A CA 1
ATOM 726 C C . ILE A 1 94 ? 20.426 -6.072 -20.594 1.00 88.69 94 ILE A C 1
ATOM 728 O O . ILE A 1 94 ? 21.629 -6.167 -20.345 1.00 88.69 94 ILE A O 1
ATOM 732 N N . SER A 1 95 ? 19.510 -5.968 -19.628 1.00 91.31 95 SER A N 1
ATOM 733 C CA . SER A 1 95 ? 19.866 -5.652 -18.241 1.00 91.31 95 SER A CA 1
ATOM 734 C C . SER A 1 95 ? 19.786 -6.834 -17.279 1.00 91.31 95 SER A C 1
ATOM 736 O O . SER A 1 95 ? 20.399 -6.777 -16.216 1.00 91.31 95 SER A O 1
ATOM 738 N N . GLY A 1 96 ? 19.097 -7.926 -17.622 1.00 89.00 96 GLY A N 1
ATOM 739 C CA . GLY A 1 96 ? 18.744 -8.992 -16.679 1.00 89.00 96 GLY A CA 1
ATOM 740 C C . GLY A 1 96 ? 19.937 -9.613 -15.947 1.00 89.00 96 GLY A C 1
ATOM 741 O O . GLY A 1 96 ? 19.925 -9.740 -14.721 1.00 89.00 96 GLY A O 1
ATOM 742 N N . HIS A 1 97 ? 21.008 -9.959 -16.665 1.00 90.81 97 HIS A N 1
ATOM 743 C CA . HIS A 1 97 ? 22.202 -10.556 -16.053 1.00 90.81 97 HIS A CA 1
ATOM 744 C C . HIS A 1 97 ? 22.997 -9.554 -15.197 1.00 90.81 97 HIS A C 1
ATOM 746 O O . HIS A 1 97 ? 23.472 -9.896 -14.109 1.00 90.81 97 HIS A O 1
ATOM 752 N N . GLU A 1 98 ? 23.122 -8.306 -15.654 1.00 91.19 98 GLU A N 1
ATOM 753 C CA . GLU A 1 98 ? 23.805 -7.248 -14.903 1.00 91.19 98 GLU A CA 1
ATOM 754 C C . GLU A 1 98 ? 23.005 -6.829 -13.662 1.00 91.19 98 GLU A C 1
ATOM 756 O O . GLU A 1 98 ? 23.599 -6.621 -12.604 1.00 91.19 98 GLU A O 1
ATOM 761 N N . LEU A 1 99 ? 21.669 -6.821 -13.734 1.00 91.88 99 LEU A N 1
ATOM 762 C CA . LEU A 1 99 ? 20.774 -6.583 -12.600 1.00 91.88 99 LEU A CA 1
ATOM 763 C C . LEU A 1 99 ? 20.992 -7.613 -11.492 1.00 91.88 99 LEU A C 1
ATOM 765 O O . LEU A 1 99 ? 21.119 -7.239 -10.326 1.00 91.88 99 LEU A O 1
ATOM 769 N N . VAL A 1 100 ? 21.091 -8.903 -11.829 1.00 89.69 100 VAL A N 1
ATOM 770 C CA . VAL A 1 100 ? 21.358 -9.956 -10.835 1.00 89.69 100 VAL A CA 1
ATOM 771 C C . VAL A 1 100 ? 22.674 -9.686 -10.101 1.00 89.69 100 VAL A C 1
ATOM 773 O O . VAL A 1 100 ? 22.710 -9.737 -8.869 1.00 89.69 100 VAL A O 1
ATOM 776 N N . LYS A 1 101 ? 23.738 -9.333 -10.831 1.00 90.88 101 LYS A N 1
ATOM 777 C CA . LYS A 1 101 ? 25.049 -9.008 -10.245 1.00 90.88 101 LYS A CA 1
ATOM 778 C C . LYS A 1 101 ? 25.006 -7.735 -9.401 1.00 90.88 101 LYS A C 1
ATOM 780 O O . LYS A 1 101 ? 25.475 -7.738 -8.265 1.00 90.88 101 LYS A O 1
ATOM 785 N N . ALA A 1 102 ? 24.408 -6.663 -9.916 1.00 91.69 102 ALA A N 1
ATOM 786 C CA . ALA A 1 102 ? 24.306 -5.383 -9.222 1.00 91.69 102 ALA A CA 1
ATOM 787 C C . ALA A 1 102 ? 23.510 -5.517 -7.917 1.00 91.69 102 ALA A C 1
ATOM 789 O O . ALA A 1 102 ? 23.916 -5.001 -6.874 1.00 91.69 102 ALA A O 1
ATOM 790 N N . LEU A 1 103 ? 22.411 -6.278 -7.932 1.00 89.56 103 LEU A N 1
ATOM 791 C CA . LEU A 1 103 ? 21.614 -6.529 -6.737 1.00 89.56 103 LEU A CA 1
ATOM 792 C C . LEU A 1 103 ? 22.406 -7.309 -5.677 1.00 89.56 103 LEU A C 1
ATOM 794 O O . LEU A 1 103 ? 22.181 -7.083 -4.487 1.00 89.56 103 LEU A O 1
ATOM 798 N N . GLN A 1 104 ? 23.349 -8.182 -6.057 1.00 88.56 104 GLN A N 1
ATOM 799 C CA . GLN A 1 104 ? 24.182 -8.951 -5.116 1.00 88.56 104 GLN A CA 1
ATOM 800 C C . GLN A 1 104 ? 25.150 -8.111 -4.276 1.00 88.56 104 GLN A C 1
ATOM 802 O O . GLN A 1 104 ? 25.578 -8.568 -3.212 1.00 88.56 104 GLN A O 1
ATOM 807 N N . ILE A 1 105 ? 25.430 -6.873 -4.681 1.00 91.19 105 ILE A N 1
ATOM 808 C CA . ILE A 1 105 ? 26.272 -5.943 -3.930 1.00 91.19 105 ILE A CA 1
ATOM 809 C C . ILE A 1 105 ? 25.620 -5.631 -2.572 1.00 91.19 105 ILE A C 1
ATOM 811 O O . ILE A 1 105 ? 24.510 -5.096 -2.499 1.00 91.19 105 ILE A O 1
ATOM 815 N N . LYS A 1 106 ? 26.319 -5.949 -1.474 1.00 88.62 106 LYS A N 1
ATOM 816 C CA . LYS A 1 106 ? 25.818 -5.748 -0.100 1.00 88.62 106 LYS A CA 1
ATOM 817 C C . LYS A 1 106 ? 25.688 -4.265 0.247 1.00 88.62 106 LYS A C 1
ATOM 819 O O . LYS A 1 106 ? 24.657 -3.832 0.767 1.00 88.62 106 LYS A O 1
ATOM 824 N N . GLU A 1 107 ? 26.718 -3.491 -0.074 1.00 91.69 107 GLU A N 1
ATOM 825 C CA . GLU A 1 107 ? 26.802 -2.076 0.271 1.00 91.69 107 GLU A CA 1
ATOM 826 C C . GLU A 1 107 ? 25.815 -1.217 -0.530 1.00 91.69 107 GLU A C 1
ATOM 828 O O . GLU A 1 107 ? 25.671 -1.348 -1.746 1.00 91.69 107 GLU A O 1
ATOM 833 N N . LYS A 1 108 ? 25.140 -0.288 0.158 1.00 86.25 108 LYS A N 1
ATOM 834 C CA . LYS A 1 108 ? 24.084 0.555 -0.424 1.00 86.25 108 LYS A CA 1
ATOM 835 C C . LYS A 1 108 ? 24.606 1.494 -1.516 1.00 86.25 108 LYS A C 1
ATOM 837 O O . LYS A 1 108 ? 23.949 1.636 -2.545 1.00 86.25 108 LYS A O 1
ATOM 842 N N . ILE A 1 109 ? 25.741 2.157 -1.280 1.00 94.00 109 ILE A N 1
ATOM 843 C CA . ILE A 1 109 ? 26.275 3.183 -2.191 1.00 94.00 109 ILE A CA 1
ATOM 844 C C . ILE A 1 109 ? 26.783 2.551 -3.496 1.00 94.00 109 ILE A C 1
ATOM 846 O O . ILE A 1 109 ? 26.319 2.979 -4.553 1.00 94.00 109 ILE A O 1
ATOM 850 N N . PRO A 1 110 ? 27.642 1.510 -3.472 1.00 93.69 110 PRO A N 1
ATOM 851 C CA . PRO A 1 110 ? 28.109 0.874 -4.701 1.00 93.69 110 PRO A CA 1
ATOM 852 C C . PRO A 1 110 ? 26.970 0.205 -5.477 1.00 93.69 110 PRO A C 1
ATOM 854 O O . PRO A 1 110 ? 26.917 0.329 -6.696 1.00 93.69 110 PRO A O 1
ATOM 857 N N . ARG A 1 111 ? 25.994 -0.407 -4.784 1.00 91.88 111 ARG A N 1
ATOM 858 C CA . ARG A 1 111 ? 24.796 -0.968 -5.428 1.00 91.88 111 ARG A CA 1
ATOM 859 C C . ARG A 1 111 ? 23.994 0.092 -6.179 1.00 91.88 111 ARG A C 1
ATOM 861 O O . ARG A 1 111 ? 23.593 -0.144 -7.311 1.00 91.88 111 ARG A O 1
ATOM 868 N N . ARG A 1 112 ? 23.758 1.258 -5.564 1.00 89.81 112 ARG A N 1
ATOM 869 C CA . ARG A 1 112 ? 23.040 2.365 -6.219 1.00 89.81 112 ARG A CA 1
ATOM 870 C C . ARG A 1 112 ? 23.782 2.864 -7.455 1.00 89.81 112 ARG A C 1
ATOM 872 O O . ARG A 1 112 ? 23.153 3.002 -8.491 1.00 89.81 112 ARG A O 1
ATOM 879 N N . LYS A 1 113 ? 25.101 3.064 -7.359 1.00 93.88 113 LYS A N 1
ATOM 880 C CA . LYS A 1 113 ? 25.922 3.487 -8.504 1.00 93.88 113 LYS A CA 1
ATOM 881 C C . LYS A 1 113 ? 25.856 2.487 -9.661 1.00 93.88 113 LYS A C 1
ATOM 883 O O . LYS A 1 113 ? 25.659 2.900 -10.794 1.00 93.88 113 LYS A O 1
ATOM 888 N N . ALA A 1 114 ? 25.967 1.189 -9.371 1.00 93.19 114 ALA A N 1
ATOM 889 C CA . ALA A 1 114 ? 25.880 0.141 -10.388 1.00 93.19 114 ALA A CA 1
ATOM 890 C C . ALA A 1 114 ? 24.504 0.097 -11.075 1.00 93.19 114 ALA A C 1
ATOM 892 O O . ALA A 1 114 ? 24.434 -0.060 -12.288 1.00 93.19 114 ALA A O 1
ATOM 893 N N . LEU A 1 115 ? 23.416 0.270 -10.316 1.00 92.44 115 LEU A N 1
ATOM 894 C CA . LEU A 1 115 ? 22.061 0.313 -10.876 1.00 92.44 115 LEU A CA 1
ATOM 895 C C . LEU A 1 115 ? 21.823 1.565 -11.729 1.00 92.44 115 LEU A C 1
ATOM 897 O O . LEU A 1 115 ? 21.228 1.443 -12.791 1.00 92.44 115 LEU A O 1
ATOM 901 N N . SER A 1 116 ? 22.308 2.735 -11.301 1.00 92.06 116 SER A N 1
ATOM 902 C CA . SER A 1 116 ? 22.198 3.973 -12.087 1.00 92.06 116 SER A CA 1
ATOM 903 C C . SER A 1 116 ? 22.991 3.899 -13.391 1.00 92.06 116 SER A C 1
ATOM 905 O O . SER A 1 116 ? 22.456 4.233 -14.439 1.00 92.06 116 SER A O 1
ATOM 907 N N . ALA A 1 117 ? 24.221 3.376 -13.356 1.00 93.69 117 ALA A N 1
ATOM 908 C CA . ALA A 1 117 ? 25.015 3.182 -14.570 1.00 93.69 117 ALA A CA 1
ATOM 909 C C . ALA A 1 117 ? 24.349 2.194 -15.549 1.00 93.69 117 ALA A C 1
ATOM 911 O O . ALA A 1 117 ? 24.416 2.367 -16.764 1.00 93.69 117 ALA A O 1
ATOM 912 N N . LEU A 1 118 ? 23.684 1.158 -15.026 1.00 93.06 118 LEU A N 1
ATOM 913 C CA . LEU A 1 118 ? 22.931 0.212 -15.845 1.00 93.06 118 LEU A CA 1
ATOM 914 C C . LEU A 1 118 ? 21.664 0.841 -16.445 1.00 93.06 118 LEU A C 1
ATOM 916 O O . LEU A 1 118 ? 21.353 0.573 -17.601 1.00 93.06 118 LEU A O 1
ATOM 920 N N . GLU A 1 119 ? 20.959 1.686 -15.689 1.00 91.31 119 GLU A N 1
ATOM 921 C CA . GLU A 1 119 ? 19.808 2.456 -16.181 1.00 91.31 119 GLU A CA 1
ATOM 922 C C . GLU A 1 119 ? 20.217 3.361 -17.352 1.00 91.31 119 GLU A C 1
ATOM 924 O O . GLU A 1 119 ? 19.603 3.299 -18.413 1.00 91.31 119 GLU A O 1
ATOM 929 N N . GLU A 1 120 ? 21.299 4.128 -17.196 1.00 90.44 120 GLU A N 1
ATOM 930 C CA . GLU A 1 120 ? 21.848 5.001 -18.245 1.00 90.44 120 GLU A CA 1
ATOM 931 C C . GLU A 1 120 ? 22.233 4.211 -19.505 1.00 90.44 120 GLU A C 1
ATOM 933 O O . GLU A 1 120 ? 21.872 4.599 -20.615 1.00 90.44 120 GLU A O 1
ATOM 938 N N . LYS A 1 121 ? 22.886 3.052 -19.344 1.00 89.56 121 LYS A N 1
ATOM 939 C CA . LYS A 1 121 ? 23.229 2.158 -20.460 1.00 89.56 121 LYS A CA 1
ATOM 940 C C . LYS A 1 121 ? 21.989 1.676 -21.219 1.00 89.56 121 LYS A C 1
ATOM 942 O O . LYS A 1 121 ? 21.997 1.647 -22.446 1.00 89.56 121 LYS A O 1
ATOM 947 N N . VAL A 1 122 ? 20.935 1.279 -20.506 1.00 89.69 122 VAL A N 1
ATOM 948 C CA . VAL A 1 122 ? 19.682 0.805 -21.117 1.00 89.69 122 VAL A CA 1
ATOM 949 C C . VAL A 1 122 ? 18.972 1.939 -21.858 1.00 89.69 122 VAL A C 1
ATOM 951 O O . VAL A 1 122 ? 18.496 1.722 -22.969 1.00 89.69 122 VAL A O 1
ATOM 954 N N . ILE A 1 123 ? 18.945 3.143 -21.278 1.00 87.69 123 ILE A N 1
ATOM 955 C CA . ILE A 1 123 ? 18.381 4.338 -21.919 1.00 87.69 123 ILE A CA 1
ATOM 956 C C . ILE A 1 123 ? 19.124 4.653 -23.217 1.00 87.69 123 ILE A C 1
ATOM 958 O O . ILE A 1 123 ? 18.487 4.806 -24.250 1.00 87.69 123 ILE A O 1
ATOM 962 N N . MET A 1 124 ? 20.456 4.685 -23.193 1.00 85.81 124 MET A N 1
ATOM 963 C CA . MET A 1 124 ? 21.265 4.985 -24.379 1.00 85.81 124 MET A CA 1
ATOM 964 C C . MET A 1 124 ? 21.004 3.989 -25.526 1.00 85.81 124 MET A C 1
ATOM 966 O O . MET A 1 124 ? 20.820 4.384 -26.676 1.00 85.81 124 MET A O 1
ATOM 970 N N . ILE A 1 125 ? 20.911 2.690 -25.216 1.00 85.50 125 ILE A N 1
ATOM 971 C CA . ILE A 1 125 ? 20.664 1.645 -26.224 1.00 85.50 125 ILE A CA 1
ATOM 972 C C . ILE A 1 125 ? 19.251 1.759 -26.824 1.00 85.50 125 ILE A C 1
ATOM 974 O O . ILE A 1 125 ? 19.081 1.598 -28.030 1.00 85.50 125 ILE A O 1
ATOM 978 N N . LEU A 1 126 ? 18.230 2.024 -26.003 1.00 83.12 126 LEU A N 1
ATOM 979 C CA . LEU A 1 126 ? 16.823 1.954 -26.425 1.00 83.12 126 LEU A CA 1
ATOM 980 C C . LEU A 1 126 ? 16.235 3.286 -26.915 1.00 83.12 126 LEU A C 1
ATOM 982 O O . LEU A 1 126 ? 15.263 3.263 -27.672 1.00 83.12 126 LEU A O 1
ATOM 986 N N . SER A 1 127 ? 16.809 4.418 -26.503 1.00 74.62 127 SER A N 1
ATOM 987 C CA . SER A 1 127 ? 16.326 5.761 -26.854 1.00 74.62 127 SER A CA 1
ATOM 988 C C . SER A 1 127 ? 17.117 6.420 -27.989 1.00 74.62 127 SER A C 1
ATOM 990 O O . SER A 1 127 ? 16.532 7.201 -28.730 1.00 74.62 127 SER A O 1
ATOM 992 N N . GLU A 1 128 ? 18.421 6.140 -28.131 1.00 66.75 128 GLU A N 1
ATOM 993 C CA . GLU A 1 128 ? 19.291 6.826 -29.109 1.00 66.75 128 GLU A CA 1
ATOM 994 C C . GLU A 1 128 ? 19.770 5.900 -30.237 1.00 66.75 128 GLU A C 1
ATOM 996 O O . GLU A 1 128 ? 19.764 6.295 -31.400 1.00 66.75 128 GLU A O 1
ATOM 1001 N N . GLN A 1 129 ? 20.163 4.660 -29.921 1.00 59.12 129 GLN A N 1
ATOM 1002 C CA . GLN A 1 129 ? 20.727 3.720 -30.908 1.00 59.12 129 GLN A CA 1
ATOM 1003 C C . GLN A 1 129 ? 19.662 2.832 -31.585 1.00 59.12 129 GLN A C 1
ATOM 1005 O O . GLN A 1 129 ? 19.868 2.329 -32.694 1.00 59.12 129 GLN A O 1
ATOM 1010 N N . GLY A 1 130 ?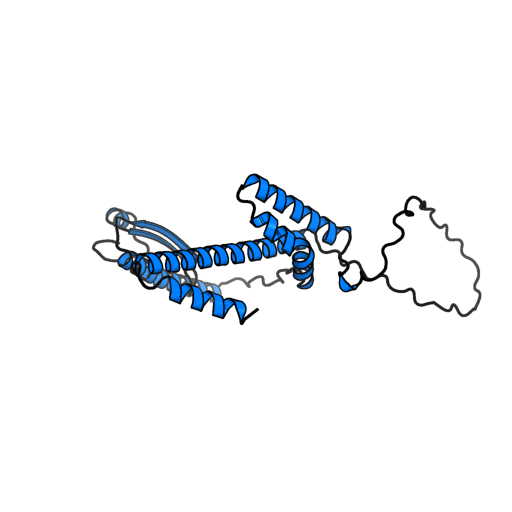 18.497 2.674 -30.948 1.00 58.03 130 GLY A N 1
ATOM 1011 C CA . GLY A 1 130 ? 17.464 1.723 -31.356 1.00 58.03 130 GLY A CA 1
ATOM 1012 C C . GLY A 1 130 ? 17.873 0.270 -31.079 1.00 58.03 130 GLY A C 1
ATOM 1013 O O . GLY A 1 130 ? 19.040 -0.106 -31.179 1.00 58.03 130 GLY A O 1
ATOM 1014 N N . TYR A 1 131 ? 16.910 -0.578 -30.711 1.00 49.25 131 TYR A N 1
ATOM 1015 C CA . TYR A 1 131 ? 17.189 -1.985 -30.416 1.00 49.25 131 TYR A CA 1
ATOM 1016 C C . TYR A 1 131 ? 17.273 -2.832 -31.693 1.00 49.25 131 TYR A C 1
ATOM 1018 O O . TYR A 1 131 ? 16.320 -2.873 -32.469 1.00 49.25 131 TYR A O 1
ATOM 1026 N N . VAL A 1 132 ? 18.367 -3.578 -31.862 1.00 48.66 132 VAL A N 1
ATOM 1027 C CA . VAL A 1 132 ? 18.480 -4.663 -32.850 1.00 48.66 132 VAL A CA 1
ATOM 1028 C C . VAL A 1 132 ? 18.519 -5.988 -32.089 1.00 48.66 132 VAL A C 1
ATOM 1030 O O . VAL A 1 132 ? 19.357 -6.180 -31.205 1.00 48.66 132 VAL A O 1
ATOM 1033 N N . SER A 1 133 ? 17.586 -6.893 -32.401 1.00 40.94 133 SER A N 1
ATOM 1034 C CA . SER A 1 133 ? 17.513 -8.220 -31.777 1.00 40.94 133 SER A CA 1
ATOM 1035 C C . SER A 1 133 ? 18.807 -9.004 -31.989 1.00 40.94 133 SER A C 1
ATOM 1037 O O . SER A 1 133 ? 19.397 -8.985 -33.069 1.00 40.94 133 SER A O 1
ATOM 1039 N N . LYS A 1 134 ? 19.227 -9.759 -30.966 1.00 49.25 134 LYS A N 1
ATOM 1040 C CA . LYS A 1 134 ? 20.399 -10.646 -31.045 1.00 49.25 134 LYS A CA 1
ATOM 1041 C C . LYS A 1 134 ? 20.277 -11.739 -32.110 1.00 49.25 134 LYS A C 1
ATOM 1043 O O . LYS A 1 134 ? 21.310 -12.266 -32.513 1.00 49.25 134 LYS A O 1
ATOM 1048 N N . ASP A 1 135 ? 19.071 -12.047 -32.585 1.00 40.06 135 ASP A N 1
ATOM 1049 C CA . ASP A 1 135 ? 18.873 -13.037 -33.652 1.00 40.06 135 ASP A CA 1
ATOM 1050 C C . ASP A 1 135 ? 19.371 -12.549 -35.028 1.00 40.06 135 ASP A C 1
ATOM 1052 O O . ASP A 1 135 ? 19.700 -13.370 -35.883 1.00 40.06 135 ASP A O 1
ATOM 1056 N N . GLU A 1 136 ? 19.527 -11.235 -35.237 1.00 41.94 136 GLU A N 1
ATOM 1057 C CA . GLU A 1 136 ? 19.982 -10.670 -36.521 1.00 41.94 136 GLU A CA 1
ATOM 1058 C C . GLU A 1 136 ? 21.499 -10.397 -36.578 1.00 41.94 136 GLU A C 1
ATOM 1060 O O . GLU A 1 136 ? 22.046 -10.127 -37.644 1.00 41.94 136 GLU A O 1
ATOM 1065 N N . LEU A 1 137 ? 22.218 -10.543 -35.459 1.00 44.22 137 LEU A N 1
ATOM 1066 C CA . LEU A 1 137 ? 23.665 -10.286 -35.355 1.00 44.22 137 LEU A CA 1
ATOM 1067 C C . LEU A 1 137 ? 24.543 -11.527 -35.611 1.00 44.22 137 LEU A C 1
ATOM 1069 O O . LEU A 1 137 ? 25.715 -11.553 -35.245 1.00 44.22 137 LEU A O 1
ATOM 1073 N N . SER A 1 138 ? 24.012 -12.552 -36.283 1.00 34.53 138 SER A N 1
ATOM 1074 C CA . SER A 1 138 ? 24.793 -13.706 -36.766 1.00 34.53 138 SER A CA 1
ATOM 1075 C C . SER A 1 138 ? 25.495 -13.453 -38.116 1.00 34.53 138 SER A C 1
ATOM 1077 O O . SER A 1 138 ? 25.811 -14.391 -38.846 1.00 34.53 138 SER A O 1
ATOM 1079 N N . GLY A 1 139 ? 25.768 -12.187 -38.447 1.00 33.31 139 GLY A N 1
ATOM 1080 C CA . GLY A 1 139 ? 26.629 -11.774 -39.559 1.00 33.31 139 GLY A CA 1
ATOM 1081 C C . GLY A 1 139 ? 28.013 -11.325 -39.059 1.00 33.31 139 GLY A C 1
ATOM 1082 O O . GLY A 1 139 ? 28.092 -10.758 -37.968 1.00 33.31 139 GLY A O 1
ATOM 1083 N N . PRO A 1 140 ? 29.113 -11.569 -39.799 1.00 31.41 140 PRO A N 1
ATOM 1084 C CA . PRO A 1 140 ? 30.464 -11.260 -39.330 1.00 31.41 140 PRO A CA 1
ATOM 1085 C C . PRO A 1 140 ? 30.655 -9.760 -39.077 1.00 31.41 140 PRO A C 1
ATOM 1087 O O . PRO A 1 140 ? 30.420 -8.939 -39.961 1.00 31.41 140 PRO A O 1
ATOM 1090 N N . ILE 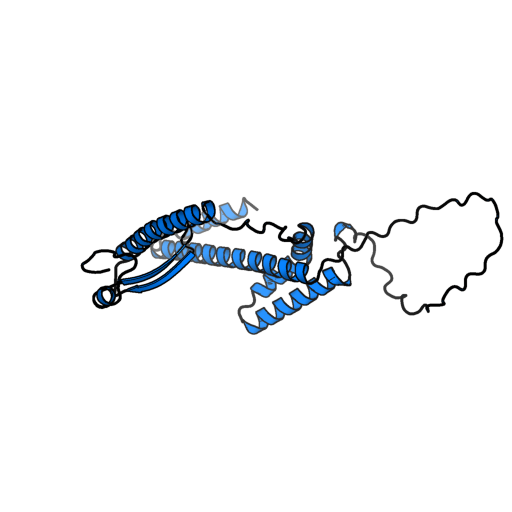A 1 141 ? 31.123 -9.419 -37.875 1.00 42.06 141 ILE A N 1
ATOM 1091 C CA . ILE A 1 141 ? 31.638 -8.092 -37.534 1.00 42.06 141 ILE A CA 1
ATOM 1092 C C . ILE A 1 141 ? 33.024 -7.967 -38.170 1.00 42.06 141 ILE A C 1
ATOM 1094 O O . ILE A 1 141 ? 34.018 -8.371 -37.572 1.00 42.06 141 ILE A O 1
ATOM 1098 N N . GLU A 1 142 ? 33.093 -7.400 -39.368 1.00 36.12 142 GLU A N 1
ATOM 1099 C CA . GLU A 1 142 ? 34.302 -6.757 -39.878 1.00 36.12 142 GLU A CA 1
ATOM 1100 C C . GLU A 1 142 ? 33.927 -5.393 -40.467 1.00 36.12 142 GLU A C 1
ATOM 1102 O O . GLU A 1 142 ? 32.899 -5.246 -41.125 1.00 36.12 142 GLU A O 1
ATOM 1107 N N . ASN A 1 143 ? 34.801 -4.417 -40.219 1.00 31.86 143 ASN A N 1
ATOM 1108 C CA . ASN A 1 143 ? 34.781 -3.021 -40.675 1.00 31.86 143 ASN A CA 1
ATOM 1109 C C . ASN A 1 143 ? 34.005 -2.014 -39.811 1.00 31.86 143 ASN A C 1
ATOM 1111 O O . ASN A 1 143 ? 33.046 -1.359 -40.204 1.00 31.86 143 ASN A O 1
ATOM 1115 N N . LEU A 1 144 ? 34.563 -1.846 -38.616 1.00 42.59 144 LEU A N 1
ATOM 1116 C CA . LEU A 1 144 ? 34.718 -0.576 -37.914 1.00 42.59 144 LEU A CA 1
ATOM 1117 C C . LEU A 1 144 ? 35.744 0.296 -38.682 1.00 42.59 144 LEU A C 1
ATOM 1119 O O . LEU A 1 144 ? 36.914 -0.070 -38.627 1.00 42.59 144 LEU A O 1
ATOM 1123 N N . ALA A 1 145 ? 35.360 1.385 -39.376 1.00 32.78 145 ALA A N 1
ATOM 1124 C CA . ALA A 1 145 ? 36.282 2.515 -39.666 1.00 32.78 145 ALA A CA 1
ATOM 1125 C C . ALA A 1 145 ? 35.712 3.742 -40.418 1.00 32.78 145 ALA A C 1
ATOM 1127 O O . ALA A 1 145 ? 36.181 4.834 -40.125 1.00 32.78 145 ALA A O 1
ATOM 1128 N N . ASP A 1 146 ? 34.746 3.635 -41.337 1.00 32.75 146 ASP A N 1
ATOM 1129 C CA . ASP A 1 146 ? 34.596 4.688 -42.373 1.00 32.75 146 ASP A CA 1
ATOM 1130 C C . ASP A 1 146 ? 33.279 5.486 -42.329 1.00 32.75 146 ASP A C 1
ATOM 1132 O O . ASP A 1 146 ? 32.506 5.463 -43.282 1.00 32.75 146 ASP A O 1
ATOM 1136 N N . ILE A 1 147 ? 32.999 6.212 -41.240 1.00 37.03 147 ILE A N 1
ATOM 1137 C CA . ILE A 1 147 ? 31.971 7.274 -41.263 1.00 37.03 147 ILE A CA 1
ATOM 1138 C C . ILE A 1 147 ? 32.486 8.486 -40.483 1.00 37.03 147 ILE A C 1
ATOM 1140 O O . ILE A 1 147 ? 32.119 8.724 -39.333 1.00 37.03 147 ILE A O 1
ATOM 1144 N N . VAL A 1 148 ? 33.378 9.239 -41.118 1.00 36.38 148 VAL A N 1
ATOM 1145 C CA . VAL A 1 148 ? 33.595 10.658 -40.836 1.00 36.38 148 VAL A CA 1
ATOM 1146 C C . VAL A 1 148 ? 33.633 11.335 -42.201 1.00 36.38 148 VAL A C 1
ATOM 1148 O O . VAL A 1 148 ? 34.361 10.873 -43.073 1.00 36.38 148 VAL A O 1
ATOM 1151 N N . GLU A 1 149 ? 32.862 12.415 -42.320 1.00 43.22 149 GLU A N 1
ATOM 1152 C CA . GLU A 1 149 ? 32.769 13.332 -43.465 1.00 43.22 149 GLU A CA 1
ATOM 1153 C C . GLU A 1 149 ? 31.969 12.788 -44.655 1.00 43.22 149 GLU A C 1
ATOM 1155 O O . GLU A 1 149 ? 32.466 11.963 -45.403 1.00 43.22 149 GLU A O 1
ATOM 1160 N N . GLU A 1 150 ? 30.738 13.277 -44.842 1.00 37.88 150 GLU A N 1
ATOM 1161 C CA . GLU A 1 150 ? 30.392 13.991 -46.078 1.00 37.88 150 GLU A CA 1
ATOM 1162 C C . GLU A 1 150 ? 29.390 15.109 -45.756 1.00 37.88 150 GLU A C 1
ATOM 1164 O O . GLU A 1 150 ? 28.520 14.976 -44.893 1.00 37.88 150 GLU A O 1
ATOM 1169 N N . GLU A 1 151 ? 29.654 16.240 -46.396 1.00 35.31 151 GLU A N 1
ATOM 1170 C CA . GLU A 1 151 ? 29.107 17.575 -46.206 1.00 35.31 151 GLU A CA 1
ATOM 1171 C C . GLU A 1 151 ? 27.701 17.702 -46.820 1.00 35.31 151 GLU A C 1
ATOM 1173 O O . GLU A 1 151 ? 27.414 17.135 -47.873 1.00 35.31 151 GLU A O 1
ATOM 1178 N N . ASP A 1 152 ? 26.829 18.472 -46.165 1.00 35.62 152 ASP A N 1
ATOM 1179 C CA . ASP A 1 152 ? 25.543 18.901 -46.719 1.00 35.62 152 ASP A CA 1
ATOM 1180 C C . ASP A 1 152 ? 25.783 19.940 -47.840 1.00 35.62 152 ASP A C 1
ATOM 1182 O O . ASP A 1 152 ? 26.065 21.106 -47.554 1.00 35.62 152 ASP A O 1
ATOM 1186 N N . GLU A 1 153 ? 25.663 19.546 -49.113 1.00 38.16 153 GLU A N 1
ATOM 1187 C CA . GLU A 1 153 ? 25.442 20.484 -50.226 1.00 38.16 153 GLU A CA 1
ATOM 1188 C C . GLU A 1 153 ? 23.955 20.484 -50.618 1.00 38.16 153 GLU A C 1
ATOM 1190 O O . GLU A 1 153 ? 23.408 19.485 -51.088 1.00 38.16 153 GLU A O 1
ATOM 1195 N N . ASP A 1 154 ? 23.296 21.626 -50.404 1.00 35.19 154 ASP A N 1
ATOM 1196 C CA . ASP A 1 154 ? 21.906 21.889 -50.778 1.00 35.19 154 ASP A CA 1
ATOM 1197 C C . ASP A 1 154 ? 21.697 21.814 -52.310 1.00 35.19 154 ASP A C 1
ATOM 1199 O O . ASP A 1 154 ? 22.307 22.561 -53.080 1.00 35.19 154 ASP A O 1
ATOM 1203 N N . GLU A 1 155 ? 20.772 20.955 -52.754 1.00 34.53 155 GLU A N 1
ATOM 1204 C CA . GLU A 1 155 ? 20.292 20.866 -54.142 1.00 34.53 155 GLU A CA 1
ATOM 1205 C C . GLU A 1 155 ? 19.539 22.143 -54.567 1.00 34.53 155 GLU A C 1
ATOM 1207 O O . GLU A 1 155 ? 18.470 22.479 -54.048 1.00 34.53 155 GLU A O 1
ATOM 1212 N N . VAL A 1 156 ? 20.059 22.824 -55.592 1.00 35.59 156 VAL A N 1
ATOM 1213 C CA . VAL A 1 156 ? 19.319 23.815 -56.384 1.00 35.59 156 VAL A CA 1
ATOM 1214 C C . VAL A 1 156 ? 18.530 23.075 -57.467 1.00 35.59 156 VAL A C 1
ATOM 1216 O O . VAL A 1 156 ? 19.108 22.442 -58.345 1.00 35.59 156 VAL A O 1
ATOM 1219 N N . ILE A 1 157 ? 17.202 23.176 -57.408 1.00 40.00 157 ILE A N 1
ATOM 1220 C CA . ILE A 1 157 ? 16.281 22.677 -58.437 1.00 40.00 157 ILE A CA 1
ATOM 1221 C C . ILE A 1 157 ? 16.336 23.616 -59.650 1.00 40.00 157 ILE A C 1
ATOM 1223 O O . ILE A 1 157 ? 16.017 24.799 -59.522 1.00 40.00 157 ILE A O 1
ATOM 1227 N N . GLU A 1 158 ? 16.659 23.082 -60.828 1.00 34.78 158 GLU A N 1
ATOM 1228 C CA . GLU A 1 158 ? 16.379 23.724 -62.117 1.00 34.78 158 GLU A CA 1
ATOM 1229 C C . GLU A 1 158 ? 15.493 22.794 -62.966 1.00 34.78 158 GLU A C 1
ATOM 1231 O O . GLU A 1 158 ? 15.830 21.637 -63.216 1.00 34.78 158 GLU A O 1
ATOM 1236 N N . ASP A 1 159 ? 14.317 23.302 -63.347 1.00 35.78 159 ASP A N 1
ATOM 1237 C CA . ASP A 1 159 ? 13.317 22.642 -64.191 1.00 35.78 159 ASP A CA 1
ATOM 1238 C C . ASP A 1 159 ? 13.844 22.427 -65.621 1.00 35.78 159 ASP A C 1
ATOM 1240 O O . ASP A 1 159 ? 14.262 23.385 -66.276 1.00 35.78 159 ASP A O 1
ATOM 1244 N N . GLY A 1 160 ? 13.685 21.218 -66.172 1.00 30.56 160 GLY A N 1
ATOM 1245 C CA . GLY A 1 160 ? 13.692 21.045 -67.626 1.00 30.56 160 GLY A CA 1
ATOM 1246 C C . GLY A 1 160 ? 13.889 19.625 -68.160 1.00 30.56 160 GLY A C 1
ATOM 1247 O O . GLY A 1 160 ? 14.974 19.068 -68.076 1.00 30.56 160 GLY A O 1
ATOM 1248 N N . GLU A 1 161 ? 12.842 19.161 -68.848 1.00 34.91 161 GLU A N 1
ATOM 1249 C CA . GLU A 1 161 ? 12.766 18.095 -69.864 1.00 34.91 161 GLU A CA 1
ATOM 1250 C C . GLU A 1 161 ? 12.284 16.695 -69.442 1.00 34.91 161 GLU A C 1
ATOM 1252 O O . GLU A 1 161 ? 12.769 16.036 -68.528 1.00 34.91 161 GLU A O 1
ATOM 1257 N N . VAL A 1 162 ? 11.244 16.283 -70.173 1.00 46.38 162 VAL A N 1
ATOM 1258 C CA . VAL A 1 162 ? 10.491 15.035 -70.087 1.00 46.38 162 VAL A CA 1
ATOM 1259 C C . VAL A 1 162 ? 11.157 14.039 -71.027 1.00 46.38 162 VAL A C 1
ATOM 1261 O O . VAL A 1 162 ? 11.171 14.277 -72.233 1.00 46.38 162 VAL A O 1
ATOM 1264 N N . ASP A 1 163 ? 11.651 12.923 -70.493 1.00 39.31 163 ASP A N 1
ATOM 1265 C CA . ASP A 1 163 ? 12.037 11.758 -71.290 1.00 39.31 163 ASP A CA 1
ATOM 1266 C C . ASP A 1 163 ? 11.207 10.548 -70.833 1.00 39.31 163 ASP A C 1
ATOM 1268 O O . ASP A 1 163 ? 11.224 10.149 -69.664 1.00 39.31 163 ASP A O 1
ATOM 1272 N N . GLU A 1 164 ? 10.397 10.016 -71.751 1.00 48.22 164 GLU A N 1
ATOM 1273 C CA . GLU A 1 164 ? 9.601 8.806 -71.551 1.00 48.22 164 GLU A CA 1
ATOM 1274 C C . GLU A 1 164 ? 10.528 7.584 -71.605 1.00 48.22 164 GLU A C 1
ATOM 1276 O O . GLU A 1 164 ? 10.870 7.081 -72.675 1.00 48.22 164 GLU A O 1
ATOM 1281 N N . GLY A 1 165 ? 10.917 7.072 -70.439 1.00 37.84 165 GLY A N 1
ATOM 1282 C CA . GLY A 1 165 ? 11.636 5.808 -70.322 1.00 37.84 165 GLY A CA 1
ATOM 1283 C C . GLY A 1 165 ? 11.298 5.112 -69.010 1.00 37.84 165 GLY A C 1
ATOM 1284 O O . GLY A 1 165 ? 11.390 5.717 -67.946 1.00 37.84 165 GLY A O 1
ATOM 1285 N N . ASP A 1 166 ? 10.886 3.844 -69.085 1.00 48.84 166 ASP A N 1
ATOM 1286 C CA . ASP A 1 166 ? 10.506 2.997 -67.949 1.00 48.84 166 ASP A CA 1
ATOM 1287 C C . ASP A 1 166 ? 11.557 3.014 -66.824 1.00 48.84 166 ASP A C 1
ATOM 1289 O O . ASP A 1 166 ? 12.537 2.259 -66.835 1.00 48.84 166 ASP A O 1
ATOM 1293 N N . VAL A 1 167 ? 11.331 3.840 -65.799 1.00 45.16 167 VAL A N 1
ATOM 1294 C CA . VAL A 1 167 ? 12.120 3.805 -64.568 1.00 45.16 167 VAL A CA 1
ATOM 1295 C C . VAL A 1 167 ? 11.740 2.529 -63.823 1.00 45.16 167 VAL A C 1
ATOM 1297 O O . VAL A 1 167 ? 10.750 2.467 -63.094 1.00 45.16 167 VAL A O 1
ATOM 1300 N N . HIS A 1 168 ? 12.544 1.482 -64.002 1.00 47.72 168 HIS A N 1
ATOM 1301 C CA . HIS A 1 168 ? 12.578 0.347 -63.088 1.00 47.72 168 HIS A CA 1
ATOM 1302 C C . HIS A 1 168 ? 12.956 0.862 -61.693 1.00 47.72 168 HIS A C 1
ATOM 1304 O O . HIS A 1 168 ? 14.134 0.946 -61.341 1.00 47.72 168 HIS A O 1
ATOM 1310 N N . ILE A 1 169 ? 11.952 1.198 -60.880 1.00 54.56 169 ILE A N 1
ATOM 1311 C CA . ILE A 1 169 ? 12.138 1.443 -59.452 1.00 54.56 169 ILE A CA 1
ATOM 1312 C C . ILE A 1 169 ? 12.574 0.107 -58.849 1.00 54.56 169 ILE A C 1
ATOM 1314 O O . ILE A 1 169 ? 11.759 -0.782 -58.598 1.00 54.56 169 ILE A O 1
ATOM 1318 N N . LYS A 1 170 ? 13.882 -0.066 -58.638 1.00 48.00 170 LYS A N 1
ATOM 1319 C CA . LYS A 1 170 ? 14.380 -1.153 -57.793 1.00 48.00 170 LYS A CA 1
ATOM 1320 C C . LYS A 1 170 ? 13.754 -0.946 -56.410 1.00 48.00 170 LYS A C 1
ATOM 1322 O O . LYS A 1 170 ? 13.845 0.168 -55.894 1.00 48.00 170 LYS A O 1
ATOM 1327 N N . PRO A 1 171 ? 13.108 -1.957 -55.804 1.00 44.41 171 PRO A N 1
ATOM 1328 C CA . PRO A 1 171 ? 12.550 -1.794 -54.474 1.00 44.41 171 PRO A CA 1
ATOM 1329 C C . PRO A 1 171 ? 13.698 -1.456 -53.525 1.00 44.41 171 PRO A C 1
ATOM 1331 O O . PRO A 1 171 ? 14.576 -2.282 -53.277 1.00 44.41 171 PRO A O 1
ATOM 1334 N N . VAL A 1 172 ? 13.714 -0.222 -53.026 1.00 46.66 172 VAL A N 1
ATOM 1335 C CA . VAL A 1 172 ? 14.616 0.172 -51.949 1.00 46.66 172 VAL A CA 1
ATOM 1336 C C . VAL A 1 172 ? 14.250 -0.710 -50.761 1.00 46.66 172 VAL A C 1
ATOM 1338 O O . VAL A 1 172 ? 13.109 -0.679 -50.292 1.00 46.66 172 VAL A O 1
ATOM 1341 N N . SER A 1 173 ? 15.184 -1.544 -50.301 1.00 48.28 173 SER A N 1
ATOM 1342 C CA . SER A 1 173 ? 14.994 -2.307 -49.072 1.00 48.28 173 SER A CA 1
ATOM 1343 C C . SER A 1 173 ? 14.709 -1.306 -47.957 1.00 48.28 173 SER A C 1
ATOM 1345 O O . SER A 1 173 ? 15.574 -0.491 -47.627 1.00 48.28 173 SER A O 1
ATOM 1347 N N . ARG A 1 174 ? 13.496 -1.323 -47.398 1.00 39.38 174 ARG A N 1
ATOM 1348 C CA . ARG A 1 174 ? 13.192 -0.532 -46.205 1.00 39.38 174 ARG A CA 1
ATOM 1349 C C . ARG A 1 174 ? 14.177 -0.964 -45.121 1.00 39.38 174 ARG A C 1
ATOM 1351 O O . ARG A 1 174 ? 14.113 -2.108 -44.677 1.00 39.38 174 ARG A O 1
ATOM 1358 N N . LYS A 1 175 ? 15.092 -0.073 -44.721 1.00 40.22 175 LYS A N 1
ATOM 1359 C CA . LYS A 1 175 ? 15.870 -0.261 -4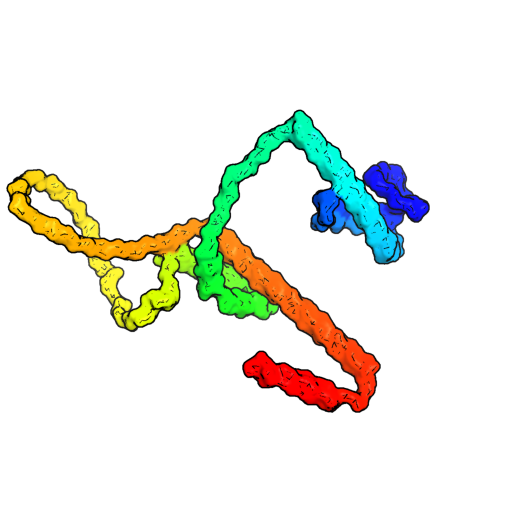3.491 1.00 40.22 175 LYS A CA 1
ATOM 1360 C C . LYS A 1 175 ? 14.851 -0.481 -42.361 1.00 40.22 175 LYS A C 1
ATOM 1362 O O . LYS A 1 175 ? 13.861 0.259 -42.327 1.00 40.22 175 LYS A O 1
ATOM 1367 N N . PRO A 1 176 ? 15.012 -1.506 -41.506 1.00 44.47 176 PRO A N 1
ATOM 1368 C CA . PRO A 1 176 ? 14.084 -1.724 -40.407 1.00 44.47 176 PRO A CA 1
ATOM 1369 C C . PRO A 1 176 ? 14.032 -0.441 -39.577 1.00 44.47 176 PRO A C 1
ATOM 1371 O O . PRO A 1 176 ? 15.065 0.136 -39.240 1.00 44.47 176 PRO A O 1
ATOM 1374 N N . HIS A 1 177 ? 12.823 0.062 -39.328 1.00 44.56 177 HIS A N 1
ATOM 1375 C CA . HIS A 1 177 ? 12.637 1.220 -38.466 1.00 44.56 177 HIS A CA 1
ATOM 1376 C C . HIS A 1 177 ? 13.229 0.872 -37.100 1.00 44.56 177 HIS A C 1
ATOM 1378 O O . HIS A 1 177 ? 12.694 0.008 -36.409 1.00 44.56 177 HIS A O 1
ATOM 1384 N N . HIS A 1 178 ? 14.324 1.532 -36.721 1.00 54.81 178 HIS A N 1
ATOM 1385 C CA . HIS A 1 178 ? 14.819 1.527 -35.352 1.00 54.81 178 HIS A CA 1
ATOM 1386 C C . HIS A 1 178 ? 13.651 2.004 -34.479 1.00 54.81 178 HIS A C 1
ATOM 1388 O O . HIS A 1 178 ? 13.263 3.171 -34.549 1.00 54.81 178 HIS A O 1
ATOM 1394 N N . GLN A 1 179 ? 13.002 1.100 -33.743 1.00 57.28 179 GLN A N 1
ATOM 1395 C CA . GLN A 1 179 ? 11.942 1.488 -32.817 1.00 57.28 179 GLN A CA 1
ATOM 1396 C C . GLN A 1 179 ? 12.604 2.254 -31.674 1.00 57.28 179 GLN A C 1
ATOM 1398 O O . GLN A 1 179 ? 13.219 1.667 -30.786 1.00 57.28 179 GLN A O 1
ATOM 1403 N N . LEU A 1 180 ? 12.522 3.580 -31.741 1.00 70.62 180 LEU A N 1
ATOM 1404 C CA . LEU A 1 180 ? 12.934 4.461 -30.661 1.00 70.62 180 LEU A CA 1
ATOM 1405 C C . LEU A 1 180 ? 11.802 4.478 -29.632 1.00 70.62 180 LEU A C 1
ATOM 1407 O O . LEU A 1 180 ? 10.683 4.900 -29.933 1.00 70.62 180 LEU A O 1
ATOM 1411 N N . PHE A 1 181 ? 12.076 3.977 -28.430 1.00 81.38 181 PHE A N 1
ATOM 1412 C CA . PHE A 1 181 ? 11.149 4.096 -27.307 1.00 81.38 181 PHE A CA 1
ATOM 1413 C C . PHE A 1 181 ? 11.346 5.451 -26.623 1.00 81.38 181 PHE A C 1
ATOM 1415 O O . PHE A 1 181 ? 12.444 6.007 -26.635 1.00 81.38 181 PHE A O 1
ATOM 1422 N N . SER A 1 182 ? 10.295 5.995 -26.003 1.00 83.00 182 SER A N 1
ATOM 1423 C CA . SER A 1 182 ? 10.453 7.228 -25.232 1.00 83.00 182 SER A CA 1
ATOM 1424 C C . SER A 1 182 ? 11.322 6.969 -23.997 1.00 83.00 182 SER A C 1
ATOM 1426 O O . SER A 1 182 ? 11.192 5.938 -23.333 1.00 83.00 182 SER A O 1
ATOM 1428 N N . GLU A 1 183 ? 12.184 7.921 -23.636 1.00 83.75 183 GLU A N 1
ATOM 1429 C CA . GLU A 1 183 ? 13.034 7.806 -22.441 1.00 83.75 183 GLU A CA 1
ATOM 1430 C C . GLU A 1 183 ? 12.204 7.557 -21.167 1.00 83.75 183 GLU A C 1
ATOM 1432 O O . GLU A 1 183 ? 12.620 6.827 -20.263 1.00 83.75 183 GLU A O 1
ATOM 1437 N N . VAL A 1 184 ? 11.005 8.144 -21.103 1.00 83.75 184 VAL A N 1
ATOM 1438 C CA . VAL A 1 184 ? 10.069 7.977 -19.986 1.00 83.75 184 VAL A CA 1
ATOM 1439 C C . VAL A 1 184 ? 9.611 6.524 -19.877 1.00 83.75 184 VAL A C 1
ATOM 1441 O O . VAL A 1 184 ? 9.650 5.960 -18.781 1.00 83.75 184 VAL A O 1
ATOM 1444 N N . ASP A 1 185 ? 9.244 5.905 -20.999 1.00 86.88 185 ASP A N 1
ATOM 1445 C CA . ASP A 1 185 ? 8.812 4.507 -21.037 1.00 86.88 185 ASP A CA 1
ATOM 1446 C C . ASP A 1 185 ? 9.965 3.568 -20.681 1.00 86.88 185 ASP A C 1
ATOM 1448 O O . ASP A 1 185 ? 9.790 2.659 -19.870 1.00 86.88 185 ASP A O 1
ATOM 1452 N N . VAL A 1 186 ? 11.169 3.823 -21.205 1.00 88.31 186 VAL A N 1
ATOM 1453 C CA . VAL A 1 186 ? 12.364 3.022 -20.893 1.00 88.31 186 VAL A CA 1
ATOM 1454 C C . VAL A 1 186 ? 12.675 3.070 -19.396 1.00 88.31 186 VAL A C 1
ATOM 1456 O O . VAL A 1 186 ? 12.873 2.025 -18.773 1.00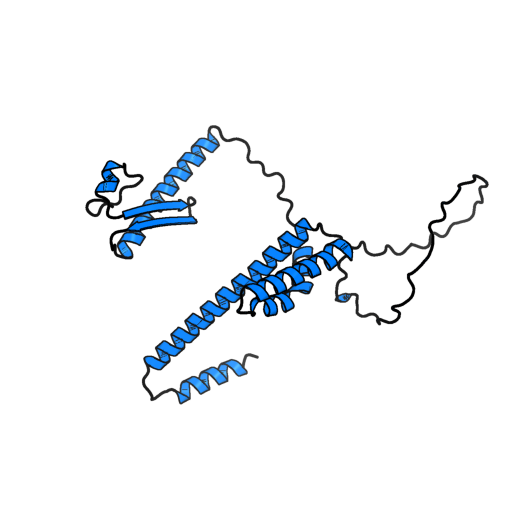 88.31 186 VAL A O 1
ATOM 1459 N N . LYS A 1 187 ? 12.648 4.260 -18.780 1.00 87.69 187 LYS A N 1
ATOM 1460 C CA . LYS A 1 187 ? 12.848 4.423 -17.328 1.00 87.69 187 LYS A CA 1
ATOM 1461 C C . LYS A 1 187 ? 11.774 3.715 -16.512 1.00 87.69 187 LYS A C 1
ATOM 1463 O O . LYS A 1 187 ? 12.081 3.110 -15.481 1.00 87.69 187 LYS A O 1
ATOM 1468 N N . LEU A 1 188 ? 10.515 3.812 -16.935 1.00 88.31 188 LEU A N 1
ATOM 1469 C CA . LEU A 1 188 ? 9.397 3.173 -16.246 1.00 88.31 188 LEU A CA 1
ATOM 1470 C C . LEU A 1 188 ? 9.552 1.647 -16.268 1.00 88.31 188 LEU A C 1
ATOM 1472 O O . LEU A 1 188 ? 9.547 1.012 -15.210 1.00 88.31 188 LEU A O 1
ATOM 1476 N N . VAL A 1 189 ? 9.787 1.081 -17.453 1.00 90.69 189 VAL A N 1
ATOM 1477 C CA . VAL A 1 189 ? 9.987 -0.358 -17.649 1.00 90.69 189 VAL A CA 1
ATOM 1478 C C . VAL A 1 189 ? 11.227 -0.850 -16.908 1.00 90.69 189 VAL A C 1
ATOM 1480 O O . VAL A 1 189 ? 11.156 -1.857 -16.203 1.00 90.69 189 VAL A O 1
ATOM 1483 N N . PHE A 1 190 ? 12.349 -0.129 -16.976 1.00 91.88 190 PHE A N 1
ATOM 1484 C CA . PHE A 1 190 ? 13.570 -0.495 -16.256 1.00 91.88 190 PHE A CA 1
ATOM 1485 C C . PHE A 1 190 ? 13.347 -0.595 -14.745 1.00 91.88 190 PHE A C 1
ATOM 1487 O O . PHE A 1 190 ? 13.791 -1.558 -14.109 1.00 91.88 190 PHE A O 1
ATOM 1494 N N . LYS A 1 191 ? 12.618 0.358 -14.154 1.00 91.19 191 LYS A N 1
ATOM 1495 C CA . LYS A 1 191 ? 12.265 0.324 -12.727 1.00 91.19 191 LYS A CA 1
ATOM 1496 C C . LYS A 1 191 ? 11.356 -0.853 -12.393 1.00 91.19 191 LYS A C 1
ATOM 1498 O O . LYS A 1 191 ? 11.551 -1.497 -11.358 1.00 91.19 191 LYS A O 1
ATOM 1503 N N . GLU A 1 192 ? 10.391 -1.160 -13.253 1.00 90.75 192 GLU A N 1
ATOM 1504 C CA . GLU A 1 192 ? 9.473 -2.279 -13.053 1.00 90.75 192 GLU A CA 1
ATOM 1505 C C . GLU A 1 192 ? 10.191 -3.636 -13.131 1.00 90.75 192 GLU A C 1
ATOM 1507 O O . GLU A 1 192 ? 10.052 -4.465 -12.222 1.00 90.75 192 GLU A O 1
ATOM 1512 N N . VAL A 1 193 ? 11.038 -3.830 -14.146 1.00 91.69 193 VAL A N 1
ATOM 1513 C CA . VAL A 1 193 ? 11.894 -5.015 -14.308 1.00 91.69 193 VAL A CA 1
ATOM 1514 C C . VAL A 1 193 ? 12.854 -5.142 -13.123 1.00 91.69 193 VAL A C 1
ATOM 1516 O O . VAL A 1 193 ? 12.888 -6.179 -12.458 1.00 91.69 193 VAL A O 1
ATOM 1519 N N . SER A 1 194 ? 13.562 -4.073 -12.757 1.00 90.31 194 SER A N 1
ATOM 1520 C CA . SER A 1 194 ? 14.458 -4.064 -11.592 1.00 90.31 194 SER A CA 1
ATOM 1521 C C . SER A 1 194 ? 13.729 -4.447 -10.298 1.00 90.31 194 SER A C 1
ATOM 1523 O O . SER A 1 194 ? 14.223 -5.259 -9.510 1.00 90.31 194 SER A O 1
ATOM 1525 N N . SER A 1 195 ? 12.517 -3.918 -10.092 1.00 88.94 195 SER A N 1
ATOM 1526 C CA . SER A 1 195 ? 11.651 -4.260 -8.958 1.00 88.94 195 SER A CA 1
ATOM 1527 C C . SER A 1 195 ? 11.236 -5.733 -8.972 1.00 88.94 195 SER A C 1
ATOM 1529 O O . SER A 1 195 ? 11.238 -6.384 -7.925 1.00 88.94 195 SER A O 1
ATOM 1531 N N . LYS A 1 196 ? 10.906 -6.295 -10.140 1.00 89.75 196 LYS A N 1
ATOM 1532 C CA . LYS A 1 196 ? 10.579 -7.720 -10.312 1.00 89.75 196 LYS A CA 1
ATOM 1533 C C . LYS A 1 196 ? 11.759 -8.617 -9.923 1.00 89.75 196 LYS A C 1
ATOM 1535 O O . LYS A 1 196 ? 11.565 -9.560 -9.154 1.00 89.75 196 LYS A O 1
ATOM 1540 N N . TYR A 1 197 ? 12.976 -8.299 -10.368 1.00 89.62 197 TYR A N 1
ATOM 1541 C CA . TYR A 1 197 ? 14.192 -9.031 -9.985 1.00 89.62 197 TYR A CA 1
ATOM 1542 C C . TYR A 1 197 ? 14.496 -8.913 -8.487 1.00 89.62 197 TYR A C 1
ATOM 1544 O O . TYR A 1 197 ? 14.792 -9.913 -7.830 1.00 89.62 197 TYR A O 1
ATOM 1552 N N . LEU A 1 198 ? 14.363 -7.712 -7.917 1.00 86.62 198 LEU A N 1
ATOM 1553 C CA . LEU A 1 198 ? 14.557 -7.496 -6.485 1.00 86.62 198 LEU A CA 1
ATOM 1554 C C . LEU A 1 198 ? 13.550 -8.299 -5.648 1.00 86.62 198 LEU A C 1
ATOM 1556 O O . LEU A 1 198 ? 13.952 -8.976 -4.703 1.00 86.62 198 LEU A O 1
ATOM 1560 N N . ARG A 1 199 ? 12.260 -8.266 -6.007 1.00 84.94 199 ARG A N 1
ATOM 1561 C CA . ARG A 1 199 ? 11.201 -9.019 -5.315 1.00 84.94 199 ARG A CA 1
ATOM 1562 C C . ARG A 1 199 ? 11.443 -10.523 -5.371 1.00 84.94 199 ARG A C 1
ATOM 1564 O O . ARG A 1 199 ? 11.405 -11.164 -4.324 1.00 84.94 199 ARG A O 1
ATOM 1571 N N . ARG A 1 200 ? 11.751 -11.073 -6.554 1.00 85.62 200 ARG A N 1
ATOM 1572 C CA . ARG A 1 200 ? 12.106 -12.497 -6.716 1.00 85.62 200 ARG A CA 1
ATOM 1573 C C . ARG A 1 200 ? 13.239 -12.889 -5.782 1.00 85.62 200 ARG A C 1
ATOM 1575 O O . ARG A 1 200 ? 13.107 -13.841 -5.024 1.00 85.62 200 ARG A O 1
ATOM 1582 N N . ARG A 1 201 ? 14.294 -12.078 -5.739 1.00 82.19 201 ARG A N 1
ATOM 1583 C CA . ARG A 1 201 ? 15.436 -12.336 -4.869 1.00 82.19 201 ARG A CA 1
ATOM 1584 C C . ARG A 1 201 ? 15.102 -12.243 -3.383 1.00 82.19 201 ARG A C 1
ATOM 1586 O O . ARG A 1 201 ? 15.593 -13.057 -2.615 1.00 82.19 201 ARG A O 1
ATOM 1593 N N . ILE A 1 202 ? 14.299 -11.268 -2.954 1.00 79.94 202 ILE A N 1
ATOM 1594 C CA . ILE A 1 202 ? 13.860 -11.176 -1.550 1.00 79.94 202 ILE A CA 1
ATOM 1595 C C . ILE A 1 202 ? 13.099 -12.445 -1.163 1.00 79.94 202 ILE A C 1
ATOM 1597 O O . ILE A 1 202 ? 13.349 -13.001 -0.096 1.00 79.94 202 ILE A O 1
ATOM 1601 N N . VAL A 1 203 ? 12.212 -12.927 -2.036 1.00 76.81 203 VAL A N 1
ATOM 1602 C CA . VAL A 1 203 ? 11.474 -14.173 -1.811 1.00 76.81 203 VAL A CA 1
ATOM 1603 C C . VAL A 1 203 ? 12.424 -15.365 -1.776 1.00 76.81 203 VAL A C 1
ATOM 1605 O O . VAL A 1 203 ? 12.377 -16.110 -0.810 1.00 76.81 203 VAL A O 1
ATOM 1608 N N . GLU A 1 204 ? 13.325 -15.525 -2.745 1.00 74.12 204 GLU A N 1
ATOM 1609 C CA . GLU A 1 204 ? 14.315 -16.612 -2.765 1.00 74.12 204 GLU A CA 1
ATOM 1610 C C . GLU A 1 204 ? 15.198 -16.606 -1.517 1.00 74.12 204 GLU A C 1
ATOM 1612 O O . GLU A 1 204 ? 15.329 -17.627 -0.853 1.00 74.12 204 GLU A O 1
ATOM 1617 N N . VAL A 1 205 ? 15.750 -15.452 -1.134 1.00 66.38 205 VAL A N 1
ATOM 1618 C CA . VAL A 1 205 ? 16.567 -15.312 0.078 1.00 66.38 205 VAL A CA 1
ATOM 1619 C C . VAL A 1 205 ? 15.748 -15.629 1.326 1.00 66.38 205 VAL A C 1
ATOM 1621 O O . VAL A 1 205 ? 16.253 -16.310 2.212 1.00 66.38 205 VAL A O 1
ATOM 1624 N N . ASN A 1 206 ? 14.488 -15.198 1.406 1.00 61.50 206 ASN A N 1
ATOM 1625 C CA . ASN A 1 206 ? 13.624 -15.486 2.551 1.00 61.50 206 ASN A CA 1
ATOM 1626 C C . ASN A 1 206 ? 13.160 -16.946 2.593 1.00 61.50 206 ASN A C 1
ATOM 1628 O O . ASN A 1 206 ? 13.074 -17.514 3.678 1.00 61.50 206 ASN A O 1
ATOM 1632 N N . VAL A 1 207 ? 12.890 -17.570 1.446 1.00 59.34 207 VAL A N 1
ATOM 1633 C CA . VAL A 1 207 ? 12.557 -18.995 1.327 1.00 59.34 207 VAL A CA 1
ATOM 1634 C C . VAL A 1 207 ? 13.771 -19.831 1.696 1.00 59.34 207 VAL A C 1
ATOM 1636 O O . VAL A 1 207 ? 13.650 -20.701 2.548 1.00 59.34 207 VAL A O 1
ATOM 1639 N N . ILE A 1 208 ? 14.954 -19.515 1.167 1.00 58.72 208 ILE A N 1
ATOM 1640 C CA . ILE A 1 208 ? 16.216 -20.165 1.533 1.00 58.72 208 ILE A CA 1
ATOM 1641 C C . ILE A 1 208 ? 16.514 -19.940 3.018 1.00 58.72 208 ILE A C 1
ATOM 1643 O O . ILE A 1 208 ? 16.859 -20.884 3.712 1.00 58.72 208 ILE A O 1
ATOM 1647 N N . ALA A 1 209 ? 16.312 -18.740 3.565 1.00 55.19 209 ALA A N 1
ATOM 1648 C CA . ALA A 1 209 ? 16.514 -18.473 4.990 1.00 55.19 209 ALA A CA 1
ATOM 1649 C C . ALA A 1 209 ? 15.472 -19.161 5.888 1.00 55.19 209 ALA A C 1
ATOM 1651 O O . ALA A 1 209 ? 15.777 -19.486 7.037 1.00 55.19 209 ALA A O 1
ATOM 1652 N N . ARG A 1 210 ? 14.240 -19.376 5.411 1.00 54.78 210 ARG A N 1
ATOM 1653 C CA . ARG A 1 210 ? 13.219 -20.184 6.100 1.00 54.78 210 ARG A CA 1
ATOM 1654 C C . ARG A 1 210 ? 13.549 -21.668 6.006 1.00 54.78 210 ARG A C 1
ATOM 1656 O O . ARG A 1 210 ? 13.445 -22.346 7.016 1.00 54.78 210 ARG A O 1
ATOM 1663 N N . MET A 1 211 ? 14.005 -22.148 4.855 1.00 51.62 211 MET A N 1
ATOM 1664 C CA . MET A 1 211 ? 14.388 -23.538 4.616 1.00 51.62 211 MET A CA 1
ATOM 1665 C C . MET A 1 211 ? 15.663 -23.902 5.381 1.00 51.62 211 MET A C 1
ATOM 1667 O O . MET A 1 211 ? 15.698 -24.934 6.032 1.00 51.62 211 MET A O 1
ATOM 1671 N N . LEU A 1 212 ? 16.670 -23.027 5.410 1.00 52.81 212 LEU A N 1
ATOM 1672 C CA . LEU A 1 212 ? 17.876 -23.185 6.225 1.00 52.81 212 LEU A CA 1
ATOM 1673 C C . LEU A 1 212 ? 17.567 -23.095 7.717 1.00 52.81 212 LEU A C 1
ATOM 1675 O O . LEU A 1 212 ? 18.125 -23.877 8.476 1.00 52.81 212 LEU A O 1
ATOM 1679 N N . ARG A 1 213 ? 16.654 -22.211 8.153 1.00 50.34 213 ARG A N 1
ATOM 1680 C CA . ARG A 1 213 ? 16.150 -22.255 9.535 1.00 50.34 213 ARG A CA 1
ATOM 1681 C C . ARG A 1 213 ? 15.445 -23.569 9.815 1.00 50.34 213 ARG A C 1
ATOM 1683 O O . ARG A 1 213 ? 15.726 -24.166 10.836 1.00 50.34 213 ARG A O 1
ATOM 1690 N N . TYR A 1 214 ? 14.582 -24.037 8.923 1.00 52.38 214 TYR A N 1
ATOM 1691 C CA . TYR A 1 214 ? 13.863 -25.295 9.093 1.00 52.38 214 TYR A CA 1
ATOM 1692 C C . TYR A 1 214 ? 14.823 -26.488 9.175 1.00 52.38 214 TYR A C 1
ATOM 1694 O O . TYR A 1 214 ? 14.722 -27.284 10.097 1.00 52.38 214 TYR A O 1
ATOM 1702 N N . ILE A 1 215 ? 15.822 -26.555 8.293 1.00 56.69 215 ILE A N 1
ATOM 1703 C CA . ILE A 1 215 ? 16.889 -27.563 8.317 1.00 56.69 215 ILE A CA 1
ATOM 1704 C C . ILE A 1 215 ? 17.709 -27.445 9.606 1.00 56.69 215 ILE A C 1
ATOM 1706 O O . ILE A 1 215 ? 17.943 -28.452 10.261 1.00 56.69 215 ILE A O 1
ATOM 1710 N N . TYR A 1 216 ? 18.104 -26.238 10.017 1.00 49.66 216 TYR A N 1
ATOM 1711 C CA . TYR A 1 216 ? 18.836 -26.011 11.265 1.00 49.66 216 TYR A CA 1
ATOM 1712 C C . TYR A 1 216 ? 18.017 -26.425 12.497 1.00 49.66 216 TYR A C 1
ATOM 1714 O O . TYR A 1 216 ? 18.528 -27.137 13.354 1.00 49.66 216 TYR A O 1
ATOM 1722 N N . TYR A 1 217 ? 16.730 -26.070 12.558 1.00 49.41 217 TYR A N 1
ATOM 1723 C CA . TYR A 1 217 ? 15.813 -26.501 13.613 1.00 49.41 217 TYR A CA 1
ATOM 1724 C C . TYR A 1 217 ? 15.605 -28.019 13.594 1.00 49.41 217 TYR A C 1
ATOM 1726 O O . TYR A 1 217 ? 15.653 -28.632 14.652 1.00 49.41 217 TYR A O 1
ATOM 1734 N N . SER A 1 218 ? 15.461 -28.654 12.428 1.00 44.41 218 SER A N 1
ATOM 1735 C CA . SER A 1 218 ? 15.374 -30.117 12.319 1.00 44.41 218 SER A CA 1
ATOM 1736 C C . SER A 1 218 ? 16.672 -30.820 12.731 1.00 44.41 218 SER A C 1
ATOM 1738 O O . SER A 1 218 ? 16.610 -31.851 13.393 1.00 44.41 218 SER A O 1
ATOM 1740 N N . ILE A 1 219 ? 17.843 -30.264 12.406 1.00 51.25 219 ILE A N 1
ATOM 1741 C CA . ILE A 1 219 ? 19.150 -30.799 12.823 1.00 51.25 219 ILE A CA 1
ATOM 1742 C C . ILE A 1 219 ? 19.355 -30.626 14.335 1.00 51.25 219 ILE A C 1
ATOM 1744 O O . ILE A 1 219 ? 19.865 -31.530 14.988 1.00 51.25 219 ILE A O 1
ATOM 1748 N N . CYS A 1 220 ? 18.930 -29.499 14.913 1.00 46.97 220 CYS A N 1
ATOM 1749 C CA . CYS A 1 220 ? 18.993 -29.269 16.358 1.00 46.97 220 CYS A CA 1
ATOM 1750 C C . CYS A 1 220 ? 17.959 -30.089 17.149 1.00 46.97 220 CYS A C 1
ATOM 1752 O O . CYS A 1 220 ? 18.182 -30.345 18.330 1.00 46.97 220 CYS A O 1
ATOM 1754 N N . TRP A 1 221 ? 16.848 -30.506 16.530 1.00 35.47 221 TRP A N 1
ATOM 1755 C CA . TRP A 1 221 ? 15.795 -31.291 17.186 1.00 35.47 221 TRP A CA 1
ATOM 1756 C C . TRP A 1 221 ? 16.047 -32.806 17.130 1.00 35.47 221 TRP A C 1
ATOM 1758 O O . TRP A 1 221 ? 15.650 -33.531 18.039 1.00 35.47 221 TRP A O 1
ATOM 1768 N N . VAL A 1 222 ? 16.759 -33.299 16.110 1.00 40.81 222 VAL A N 1
ATOM 1769 C CA . VAL A 1 222 ? 17.089 -34.724 15.961 1.00 40.81 222 VAL A CA 1
ATOM 1770 C C . VAL A 1 222 ? 18.550 -34.956 16.348 1.00 40.81 222 VAL A C 1
ATOM 1772 O O . VAL A 1 222 ? 19.453 -34.937 15.514 1.00 40.81 222 VAL A O 1
ATOM 1775 N N . GLY A 1 223 ? 18.789 -35.167 17.643 1.00 38.03 223 GLY A N 1
ATOM 1776 C CA . GLY A 1 223 ? 20.114 -35.459 18.190 1.00 38.03 223 GLY A CA 1
ATOM 1777 C C . GLY A 1 223 ? 20.855 -36.590 17.453 1.00 38.03 223 GLY A C 1
ATOM 1778 O O . GLY A 1 223 ? 20.358 -37.704 17.323 1.00 38.03 223 GLY A O 1
ATOM 1779 N N . SER A 1 224 ? 22.062 -36.267 16.981 1.00 47.59 224 SER A N 1
ATOM 1780 C CA . SER A 1 224 ? 23.271 -37.085 16.752 1.00 47.59 224 SER A CA 1
ATOM 1781 C C . SER A 1 224 ? 23.234 -38.533 16.223 1.00 47.59 224 SER A C 1
ATOM 1783 O O . SER A 1 224 ? 24.298 -39.143 16.215 1.00 47.59 224 SER A O 1
ATOM 1785 N N . PHE A 1 225 ? 22.140 -39.110 15.712 1.00 40.78 225 PHE A N 1
ATOM 1786 C CA . PHE A 1 225 ? 22.197 -40.511 15.231 1.00 40.78 225 PHE A CA 1
ATOM 1787 C C . PHE A 1 225 ? 21.687 -40.801 13.815 1.00 40.78 225 PHE A C 1
ATOM 1789 O O . PHE A 1 225 ? 21.773 -41.944 13.377 1.00 40.78 225 PHE A O 1
ATOM 1796 N N . HIS A 1 226 ? 21.212 -39.810 13.053 1.00 42.47 226 HIS A N 1
ATOM 1797 C CA . HIS A 1 226 ? 20.675 -40.036 11.693 1.00 42.47 226 HIS A CA 1
ATOM 1798 C C . HIS A 1 226 ? 21.214 -39.078 10.614 1.00 42.47 226 HIS A C 1
ATOM 1800 O O . HIS A 1 226 ? 20.673 -39.002 9.511 1.00 42.47 226 HIS A O 1
ATOM 1806 N N . LEU A 1 227 ? 22.318 -38.374 10.888 1.00 44.12 227 LEU A N 1
ATOM 1807 C CA . LEU A 1 227 ? 22.855 -37.356 9.976 1.00 44.12 227 LEU A CA 1
ATOM 1808 C C . LEU A 1 227 ? 23.454 -37.938 8.677 1.00 44.12 227 LEU A C 1
ATOM 1810 O O . LEU A 1 227 ? 23.529 -37.238 7.673 1.00 44.12 227 LEU A O 1
ATOM 1814 N N . HIS A 1 228 ? 23.846 -39.217 8.662 1.00 44.03 228 HIS A N 1
ATOM 1815 C CA . HIS A 1 228 ? 24.469 -39.833 7.482 1.00 44.03 228 HIS A CA 1
ATOM 1816 C C . HIS A 1 228 ? 23.454 -40.273 6.413 1.00 44.03 228 HIS A C 1
ATOM 1818 O O . HIS A 1 228 ? 23.709 -40.115 5.224 1.00 44.03 228 HIS A O 1
ATOM 1824 N N . ILE A 1 229 ? 22.270 -40.749 6.816 1.00 46.28 229 ILE A N 1
ATOM 1825 C CA . ILE A 1 229 ? 21.270 -41.288 5.877 1.00 46.28 229 ILE A CA 1
ATOM 1826 C C . ILE A 1 229 ? 20.504 -40.155 5.173 1.00 46.28 229 ILE A C 1
ATOM 1828 O O . ILE A 1 229 ? 20.261 -40.226 3.968 1.00 46.28 229 ILE A O 1
ATOM 1832 N N . ALA A 1 230 ? 20.188 -39.066 5.883 1.00 45.59 230 ALA A N 1
ATOM 1833 C CA . ALA A 1 230 ? 19.462 -37.931 5.305 1.00 45.59 230 ALA A CA 1
ATOM 1834 C C . ALA A 1 230 ? 20.298 -37.142 4.276 1.00 45.59 230 ALA A C 1
ATOM 1836 O O . ALA A 1 230 ? 19.759 -36.677 3.270 1.00 45.59 230 ALA A O 1
ATOM 1837 N N . PHE A 1 231 ? 21.618 -37.035 4.477 1.00 45.34 231 PHE A N 1
ATOM 1838 C CA . PHE A 1 231 ? 22.505 -36.341 3.536 1.00 45.34 231 PHE A CA 1
ATOM 1839 C C . PHE A 1 231 ? 22.681 -37.125 2.222 1.00 45.34 231 PHE A C 1
ATOM 1841 O O . PHE A 1 231 ? 22.730 -36.529 1.145 1.00 45.34 231 PHE A O 1
ATOM 1848 N N . GLN A 1 232 ? 22.690 -38.462 2.286 1.00 44.50 232 GLN A N 1
ATOM 1849 C CA . GLN A 1 232 ? 22.764 -39.337 1.108 1.00 44.50 232 GLN A CA 1
ATOM 1850 C C . GLN A 1 232 ? 21.453 -39.364 0.303 1.00 44.50 232 GLN A C 1
ATOM 1852 O O . GLN A 1 232 ? 21.482 -39.409 -0.925 1.00 44.50 232 GLN A O 1
ATOM 1857 N N . PHE A 1 233 ? 20.298 -39.257 0.969 1.00 44.28 233 PHE A N 1
ATOM 1858 C CA . PHE A 1 233 ? 18.999 -39.227 0.287 1.00 44.28 233 PHE A CA 1
ATOM 1859 C C . PHE A 1 233 ? 18.730 -37.887 -0.421 1.00 44.28 233 PHE A C 1
ATOM 1861 O O . PHE A 1 233 ? 18.217 -37.865 -1.539 1.00 44.28 233 PHE A O 1
ATOM 1868 N N . ALA A 1 234 ? 19.130 -36.765 0.191 1.00 43.41 234 ALA A N 1
ATOM 1869 C CA . ALA A 1 234 ? 18.959 -35.435 -0.399 1.00 43.41 234 ALA A CA 1
ATOM 1870 C C . ALA A 1 234 ? 19.904 -35.185 -1.588 1.00 43.41 234 ALA A C 1
ATOM 1872 O O . ALA A 1 234 ? 19.511 -34.557 -2.569 1.00 43.41 234 ALA A O 1
ATOM 1873 N N . THR A 1 235 ? 21.131 -35.714 -1.542 1.00 46.00 235 THR A N 1
ATOM 1874 C CA . THR A 1 235 ? 22.084 -35.611 -2.662 1.00 46.00 235 THR A CA 1
ATOM 1875 C C . THR A 1 235 ? 21.705 -36.519 -3.835 1.00 46.00 235 THR A C 1
ATOM 1877 O O . THR A 1 235 ? 21.852 -36.108 -4.983 1.00 46.00 235 THR A O 1
ATOM 1880 N N . SER A 1 236 ? 21.127 -37.699 -3.574 1.00 39.38 236 SER A N 1
ATOM 1881 C CA . SER A 1 236 ? 20.643 -38.606 -4.627 1.00 39.38 236 SER A CA 1
ATOM 1882 C C . SER A 1 236 ? 19.456 -38.046 -5.417 1.00 39.38 236 SER A C 1
ATOM 1884 O O . SER A 1 236 ? 19.380 -38.292 -6.614 1.00 39.38 236 SER A O 1
ATOM 1886 N N . GLN A 1 237 ? 18.545 -37.306 -4.776 1.00 43.19 237 GLN A N 1
ATOM 1887 C CA . GLN A 1 237 ? 17.384 -36.694 -5.444 1.00 43.19 237 GLN A CA 1
ATOM 1888 C C . GLN A 1 237 ? 17.758 -35.435 -6.245 1.00 43.19 237 GLN A C 1
ATOM 1890 O O . GLN A 1 237 ? 17.087 -35.102 -7.217 1.00 43.19 237 GLN A O 1
ATOM 1895 N N . PHE A 1 238 ? 18.839 -34.743 -5.867 1.00 44.09 238 PHE A N 1
ATOM 1896 C CA . PHE A 1 238 ? 19.279 -33.522 -6.551 1.00 44.09 238 PHE A CA 1
ATOM 1897 C C . PHE A 1 238 ? 20.078 -33.806 -7.838 1.00 44.09 238 PHE A C 1
ATOM 1899 O O . PHE A 1 238 ? 20.015 -33.017 -8.773 1.00 44.09 238 PHE A O 1
ATOM 1906 N N . TYR A 1 239 ? 20.790 -34.938 -7.925 1.00 42.97 239 TYR A N 1
ATOM 1907 C CA . TYR A 1 239 ? 21.544 -35.324 -9.132 1.00 42.97 239 TYR A CA 1
ATOM 1908 C C . TYR A 1 239 ? 20.731 -36.112 -10.171 1.00 42.97 239 TYR A C 1
ATOM 1910 O O . TYR A 1 239 ? 21.168 -36.222 -11.310 1.00 42.97 239 TYR A O 1
ATOM 1918 N N . SER A 1 240 ? 19.559 -36.649 -9.822 1.00 39.00 240 SER A N 1
ATOM 1919 C CA . SER A 1 240 ? 18.686 -37.370 -10.766 1.00 39.00 240 SER A CA 1
ATOM 1920 C C . SER A 1 240 ? 17.659 -36.479 -11.481 1.00 39.00 240 SER A C 1
ATOM 1922 O O . SER A 1 240 ? 16.831 -36.995 -12.226 1.00 39.00 240 SER A O 1
ATOM 1924 N N . GLY A 1 241 ? 17.671 -35.168 -11.218 1.00 48.31 241 GLY A N 1
ATOM 1925 C CA . GLY A 1 241 ? 16.720 -34.191 -11.767 1.00 48.31 241 GLY A CA 1
ATOM 1926 C C . GLY A 1 241 ? 17.365 -32.992 -12.472 1.00 48.31 241 GLY A C 1
ATOM 1927 O O . GLY A 1 241 ? 16.677 -31.995 -12.685 1.00 48.31 241 GLY A O 1
ATOM 1928 N N . LEU A 1 242 ? 18.660 -33.082 -12.797 1.00 39.97 242 LEU A N 1
ATOM 1929 C CA . LEU A 1 242 ? 19.411 -32.153 -13.651 1.00 39.97 242 LEU A CA 1
ATOM 1930 C C . LEU A 1 242 ? 19.741 -32.830 -14.982 1.00 39.97 242 LEU A C 1
ATOM 1932 O O . LEU A 1 242 ? 20.153 -34.012 -14.937 1.00 39.97 242 LEU A O 1
#

Secondary structure (DSSP, 8-state):
-BTTB--SS--HHHHHT-SEEEEEEE-SS-EEEEEEEESS--HHHHHHHHHHHHHHHHHHHHHHHHHHHHHPPPP------PPPHHHHHHHHHHHHHHHHHHHH--SHHHHHHHHHHHHHHHHIIIIII----GGG--S--------------PPPP-------------------------HHHHHHHHHHHHHHHHHHHHHHHHHHHHHHHHHHHHHHHS-SSSHHHHHHHHHHHHHS--

Radius of gyration: 32.02 Å; chains: 1; bounding box: 62×65×100 Å